Protein AF-0000000069701124 (afdb_homodimer)

Organism: Klebsiella variicola (NCBI:txid244366)

InterPro domains:
  IPR000182 GNAT domain [PF13302] (9-149)
  IPR000182 GNAT domain [PS51186] (10-175)
  IPR016181 Acyl-CoA N-acyltransferase [SSF55729] (1-174)
  IPR051531 N-acetyltransferase [PTHR43792] (2-176)

Secondary structure (DSSP, 8-state):
---SEE-SSEEEE---GGGHHHHHHHHHSHHHHTTSS-S---HHHHHHHHHHHHTPPTT-TTEEEEEEEEETTT--EEEEEEEEEETTTTEEEEEEEE-GGG-SSSHHHHHHHHHHHIIIIIS--SEEEEEEETT-HHHHHHHHHTTPEEEEEEEEEEEETTEEEEEEEEEEEGGG--/---SEE-SSEEEE---GGGHHHHHHHHHSHHHHTTSS-S---HHHHHHHHHHHHTPPTT-TTEEEEEEEEETTT--EEEEEEEEEETTTTEEEEEEEE-GGGTTSSHHHHHHHHHHHIIIIIS--SEEEEEEETT-HHHHHHHHHTTPEEEEEEEEEEEETTEEEEEEEEEEEGGG--

Solvent-accessible surface area (backbone atoms only — not comparable to full-atom values): 19461 Å² total; per-residue (Å²): 121,88,66,60,44,77,54,98,57,36,39,36,31,74,74,52,82,85,45,37,67,61,52,17,49,41,47,37,33,61,85,58,16,66,80,46,98,47,70,68,35,46,64,66,55,37,50,53,50,46,60,58,51,71,74,54,67,83,83,40,60,74,33,77,48,66,32,31,31,26,34,61,91,76,64,44,75,40,31,36,39,39,39,32,22,28,79,84,46,33,29,35,37,48,47,75,49,62,27,76,92,48,55,96,68,56,51,66,59,54,51,49,50,52,52,48,46,47,42,40,69,73,61,55,24,50,34,40,34,33,73,42,50,70,80,43,57,68,62,50,51,52,42,50,72,72,63,34,41,80,34,29,54,40,73,60,70,42,78,57,97,89,39,68,35,41,33,32,33,31,35,38,44,44,91,72,52,131,121,88,64,60,43,77,55,100,58,37,38,38,29,74,74,51,82,85,46,38,66,60,52,16,50,42,46,36,34,61,85,58,16,67,83,45,98,45,71,67,34,46,65,67,56,37,50,54,52,45,59,57,52,72,74,52,64,85,83,38,61,74,34,78,48,66,31,30,31,24,32,63,91,76,65,44,76,39,30,36,38,38,38,33,23,28,79,84,44,33,29,36,36,47,48,74,50,62,27,79,91,48,53,96,68,56,50,66,60,55,50,49,50,53,52,48,46,46,40,41,70,74,61,54,23,51,34,40,33,34,73,42,50,70,82,43,56,69,61,50,51,51,40,49,72,72,63,33,40,78,32,28,54,39,73,60,70,43,79,55,98,90,37,67,36,43,31,31,33,30,34,38,43,44,90,73,53,130

Radius of gyration: 23.36 Å; Cα contacts (8 Å, |Δi|>4): 663; chains: 2; bounding box: 40×71×46 Å

Foldseek 3Di:
DLDFFDDPFKTKHQDDPVQLVVQQVQCQDQVQVVFPQDNHRDSVNSVVVSVVQVPDDPLDEQDKHKIFIAGPVPRHGFWIKIWGHYPSLQEIEIDITGGPVNPPVCSVLRVVVRVVCCSCPVSNHFKYKYKGFPPPVSVVCSCVVQPWDWDDWAFQPDDHPHGRTIMTMTMDGSVRHD/DLDFFDDPFKTKHQDDPVQLVVQQVQCQDQVQVVFPQDNHRDSVNSVVVSVVQVPDDPLDEQDKHKIFIAGPVPRHGFWIKIWGHYPSLQEIEIDITGRPVNPPVCSVLRVVVRVVCCSCPVSNHFKYKYKGFPPPVSVVCSCVVQPWDWDDWAFQPDDHPHGRTIMTMTMDGSVRHD

pLDDT: mean 96.35, std 3.83, range [64.88, 98.94]

Nearest PDB structures (foldseek):
  3fbu-assembly2_A  TM=9.590E-01  e=5.143E-18  Bacillus anthracis str. Sterne
  3fbu-assembly2_B-2  TM=9.527E-01  e=9.249E-17  Bacillus anthracis str. Sterne
  6d72-assembly1_C  TM=8.035E-01  e=8.280E-15  Yersinia pestis
  5wif-assembly1_B  TM=8.149E-01  e=1.908E-14  Yersinia pestis
  6dau-assembly1_C  TM=8.027E-01  e=1.925E-13  Vibrio cholerae O1 biovar El Tor

Sequence (356 aa):
MMLPLTTPRLLLRRFRTEDLPSFSHYRNLPEVARFQSWTHYSMTEATAFYEQQRSLAFAEDESWFQLAVEIQANGALAGDVGIHFFDQGRQAELGMTFSPAYQHQGYAREAMRAVMALLFEQLAHHRLIAVVDTRNTGAIKLLEGLGFRREAHYRQNIFFKGEWGDEYLYALLRSEYPMMLPLTTPRLLLRRFRTEDLPSFSHYRNLPEVARFQSWTHYSMTEATAFYEQQRSLAFAEDESWFQLAVEIQANGALAGDVGIHFFDQGRQAELGMTFSPAYQHQGYAREAMRAVMALLFEQLAHHRLIAVVDTRNTGAIKLLEGLGFRREAHYRQNIFFKGEWGDEYLYALLRSEYP

Structure (mmCIF, N/CA/C/O backbone):
data_AF-0000000069701124-model_v1
#
loop_
_entity.id
_entity.type
_entity.pdbx_description
1 polymer 'Ribosomal N-acetyltransferase YdaF'
#
loop_
_atom_site.group_PDB
_atom_site.id
_atom_site.type_symbol
_atom_site.label_atom_id
_atom_site.label_alt_id
_atom_site.label_comp_id
_atom_site.label_asym_id
_atom_site.label_entity_id
_atom_site.label_seq_id
_atom_site.pdbx_PDB_ins_code
_atom_site.Cartn_x
_atom_site.Cartn_y
_atom_site.Cartn_z
_atom_site.occupancy
_atom_site.B_iso_or_equiv
_atom_site.auth_seq_id
_atom_site.auth_comp_id
_atom_site.auth_asym_id
_atom_site.auth_atom_id
_atom_site.pdbx_PDB_model_num
ATOM 1 N N . MET A 1 1 ? -20.031 24.812 3.621 1 65.06 1 MET A N 1
ATOM 2 C CA . MET A 1 1 ? -18.812 24.266 3.035 1 65.06 1 MET A CA 1
ATOM 3 C C . MET A 1 1 ? -17.906 23.688 4.113 1 65.06 1 MET A C 1
ATOM 5 O O . MET A 1 1 ? -17.969 24.109 5.273 1 65.06 1 MET A O 1
ATOM 9 N N . MET A 1 2 ? -17.344 22.438 3.963 1 84.62 2 MET A N 1
ATOM 10 C CA . MET A 1 2 ? -16.703 21.703 5.059 1 84.62 2 MET A CA 1
ATOM 11 C C . MET A 1 2 ? -15.43 22.406 5.512 1 84.62 2 MET A C 1
ATOM 13 O O . MET A 1 2 ? -15.086 22.375 6.695 1 84.62 2 MET A O 1
ATOM 17 N N . LEU A 1 3 ? -14.914 23.297 4.633 1 92.31 3 LEU A N 1
ATOM 18 C CA . LEU A 1 3 ? -13.711 24.078 4.926 1 92.31 3 LEU A CA 1
ATOM 19 C C . LEU A 1 3 ? -14.023 25.562 4.945 1 92.31 3 LEU A C 1
ATOM 21 O O . LEU A 1 3 ? -14.953 26.016 4.281 1 92.31 3 LEU A O 1
ATOM 25 N N . PRO A 1 4 ? -13.555 26.328 5.688 1 97.38 4 PRO A N 1
ATOM 26 C CA . PRO A 1 4 ? -12.391 26 6.512 1 97.38 4 PRO A CA 1
ATOM 27 C C . PRO A 1 4 ? -12.781 25.344 7.84 1 97.38 4 PRO A C 1
ATOM 29 O O . PRO A 1 4 ? -13.945 25.422 8.25 1 97.38 4 PRO A O 1
ATOM 32 N N . LEU A 1 5 ? -11.805 24.641 8.5 1 97.88 5 LEU A N 1
ATOM 33 C CA . LEU A 1 5 ? -11.953 24.141 9.859 1 97.88 5 LEU A CA 1
ATOM 34 C C . LEU A 1 5 ? -11.367 25.125 10.867 1 97.88 5 LEU A C 1
ATOM 36 O O . LEU A 1 5 ? -10.242 25.609 10.695 1 97.88 5 LEU A O 1
ATOM 40 N N . THR A 1 6 ? -12.156 25.406 11.852 1 98.12 6 THR A N 1
ATOM 41 C CA . THR A 1 6 ? -11.695 26.312 12.898 1 98.12 6 THR A CA 1
ATOM 42 C C . THR A 1 6 ? -11.508 25.562 14.219 1 98.12 6 THR A C 1
ATOM 44 O O . THR A 1 6 ? -12.359 24.766 14.609 1 98.12 6 THR A O 1
ATOM 47 N N . THR A 1 7 ? -10.367 25.75 14.828 1 98.31 7 THR A N 1
ATOM 48 C CA . THR A 1 7 ? -10.062 25.25 16.172 1 98.31 7 THR A CA 1
ATOM 49 C C . THR A 1 7 ? -9.781 26.406 17.125 1 98.31 7 THR A C 1
ATOM 51 O O . THR A 1 7 ? -9.859 27.578 16.734 1 98.31 7 THR A O 1
ATOM 54 N N . PRO A 1 8 ? -9.539 26.078 18.422 1 98.44 8 PRO A N 1
ATOM 55 C CA . PRO A 1 8 ? -9.289 27.172 19.359 1 98.44 8 PRO A CA 1
ATOM 56 C C . PRO A 1 8 ? -8.156 28.094 18.922 1 98.44 8 PRO A C 1
ATOM 58 O O . PRO A 1 8 ? -8.25 29.312 19.047 1 98.44 8 PRO A O 1
ATOM 61 N N . ARG A 1 9 ? -7.07 27.5 18.312 1 98.75 9 ARG A N 1
ATOM 62 C CA . ARG A 1 9 ? -5.918 28.344 17.984 1 98.75 9 ARG A CA 1
ATOM 63 C C . ARG A 1 9 ? -5.676 28.375 16.484 1 98.75 9 ARG A C 1
ATOM 65 O O . ARG A 1 9 ? -4.93 29.234 15.984 1 98.75 9 ARG A O 1
ATOM 72 N N . LEU A 1 10 ? -6.363 27.484 15.703 1 98.81 10 LEU A N 1
ATOM 73 C CA . LEU A 1 10 ? -5.934 27.297 14.32 1 98.81 10 LEU A CA 1
ATOM 74 C C . LEU A 1 10 ? -7.098 27.469 13.359 1 98.81 10 LEU A C 1
ATOM 76 O O . LEU A 1 10 ? -8.258 27.266 13.734 1 98.81 10 LEU A O 1
ATOM 80 N N . LEU A 1 11 ? -6.789 27.906 12.156 1 98.81 11 LEU A N 1
ATOM 81 C CA . LEU A 1 11 ? -7.652 27.859 10.977 1 98.81 11 LEU A CA 1
ATOM 82 C C . LEU A 1 11 ? -7.055 26.969 9.898 1 98.81 11 LEU A C 1
ATOM 84 O O . LEU A 1 11 ? -5.988 27.266 9.359 1 98.81 11 LEU A O 1
ATOM 88 N N . LEU A 1 12 ? -7.652 25.828 9.672 1 98.75 12 LEU A N 1
ATOM 89 C CA . LEU A 1 12 ? -7.25 24.953 8.57 1 98.75 12 LEU A CA 1
ATOM 90 C C . LEU A 1 12 ? -8.039 25.281 7.309 1 98.75 12 LEU A C 1
ATOM 92 O O . LEU A 1 12 ? -9.273 25.188 7.301 1 98.75 12 LEU A O 1
ATOM 96 N N . ARG A 1 13 ? -7.375 25.672 6.262 1 98.25 13 ARG A N 1
ATOM 97 C CA . ARG A 1 13 ? -8.016 26.219 5.07 1 98.25 13 ARG A CA 1
ATOM 98 C C . ARG A 1 13 ? -7.227 25.859 3.814 1 98.25 13 ARG A C 1
ATOM 100 O O . ARG A 1 13 ? -6.148 25.281 3.898 1 98.25 13 ARG A O 1
ATOM 107 N N . ARG A 1 14 ? -7.836 26.203 2.67 1 97.44 14 ARG A N 1
ATOM 108 C CA . ARG A 1 14 ? -7.09 26.109 1.417 1 97.44 14 ARG A CA 1
ATOM 109 C C . ARG A 1 14 ? -5.898 27.062 1.422 1 97.44 14 ARG A C 1
ATOM 111 O O . ARG A 1 14 ? -5.93 28.094 2.086 1 97.44 14 ARG A O 1
ATOM 118 N N . PHE A 1 15 ? -4.941 26.656 0.646 1 97.94 15 PHE A N 1
ATOM 119 C CA . PHE A 1 15 ? -3.783 27.531 0.481 1 97.94 15 PHE A CA 1
ATOM 120 C C . PHE A 1 15 ? -4.16 28.797 -0.28 1 97.94 15 PHE A C 1
ATOM 122 O O . PHE A 1 15 ? -5.066 28.781 -1.115 1 97.94 15 PHE A O 1
ATOM 129 N N . ARG A 1 16 ? -3.492 29.875 0.068 1 97.12 16 ARG A N 1
ATOM 130 C CA . ARG A 1 16 ? -3.516 31.141 -0.671 1 97.12 16 ARG A CA 1
ATOM 131 C C . ARG A 1 16 ? -2.135 31.469 -1.224 1 97.12 16 ARG A C 1
ATOM 133 O O . ARG A 1 16 ? -1.127 30.922 -0.763 1 97.12 16 ARG A O 1
ATOM 140 N N . THR A 1 17 ? -2.139 32.312 -2.223 1 96.75 17 THR A N 1
ATOM 141 C CA . THR A 1 17 ? -0.868 32.719 -2.828 1 96.75 17 THR A CA 1
ATOM 142 C C . THR A 1 17 ? 0.079 33.281 -1.779 1 96.75 17 THR A C 1
ATOM 144 O O . THR A 1 17 ? 1.292 33.062 -1.849 1 96.75 17 THR A O 1
ATOM 147 N N . GLU A 1 18 ? -0.44 33.938 -0.779 1 97.31 18 GLU A N 1
ATOM 148 C CA . GLU A 1 18 ? 0.345 34.594 0.258 1 97.31 18 GLU A CA 1
ATOM 149 C C . GLU A 1 18 ? 1.039 33.594 1.158 1 97.31 18 GLU A C 1
ATOM 151 O O . GLU A 1 18 ? 1.958 33.938 1.903 1 97.31 18 GLU A O 1
ATOM 156 N N . ASP A 1 19 ? 0.633 32.312 1.129 1 98.31 19 ASP A N 1
ATOM 157 C CA . ASP A 1 19 ? 1.215 31.266 1.955 1 98.31 19 ASP A CA 1
ATOM 158 C C . ASP A 1 19 ? 2.525 30.766 1.358 1 98.31 19 ASP A C 1
ATOM 160 O O . ASP A 1 19 ? 3.33 30.141 2.053 1 98.31 19 ASP A O 1
ATOM 164 N N . LEU A 1 20 ? 2.688 31 0.079 1 98.06 20 LEU A N 1
ATOM 165 C CA . LEU A 1 20 ? 3.643 30.234 -0.72 1 98.06 20 LEU A CA 1
ATOM 166 C C . LEU A 1 20 ? 5.0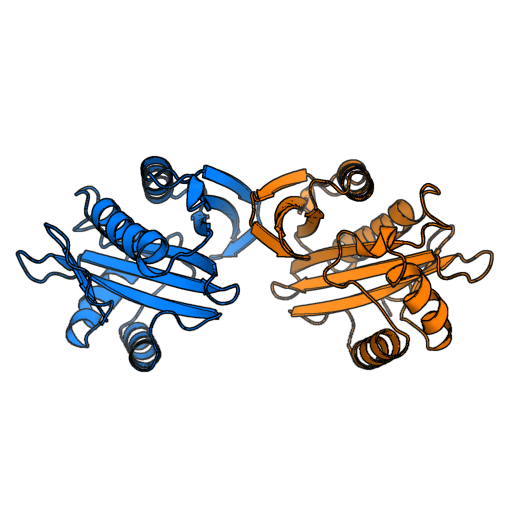7 30.5 -0.26 1 98.06 20 LEU A C 1
ATOM 168 O O . LEU A 1 20 ? 5.891 29.594 -0.189 1 98.06 20 LEU A O 1
ATOM 172 N N . PRO A 1 21 ? 5.414 31.797 0.102 1 97.94 21 PRO A N 1
ATOM 173 C CA . PRO A 1 21 ? 6.773 32 0.599 1 97.94 21 PRO A CA 1
ATOM 174 C C . PRO A 1 21 ? 7.074 31.188 1.858 1 97.94 21 PRO A C 1
ATOM 176 O O . PRO A 1 21 ? 8.125 30.547 1.949 1 97.94 21 PRO A O 1
ATOM 179 N N . SER A 1 22 ? 6.211 31.188 2.807 1 98.12 22 SER A N 1
ATOM 180 C CA . SER A 1 22 ? 6.395 30.406 4.031 1 98.12 22 SER A CA 1
ATOM 181 C C . SER A 1 22 ? 6.371 28.906 3.75 1 98.12 22 SER A C 1
ATOM 183 O O . SER A 1 22 ? 7.156 28.156 4.32 1 98.12 22 SER A O 1
ATOM 185 N N . PHE A 1 23 ? 5.477 28.547 2.838 1 98.06 23 PHE A N 1
ATOM 186 C CA . PHE A 1 23 ? 5.32 27.156 2.428 1 98.06 23 PHE A CA 1
ATOM 187 C C . PHE A 1 23 ? 6.613 26.625 1.815 1 98.06 23 PHE A C 1
ATOM 189 O O . PHE A 1 23 ? 7.117 25.578 2.229 1 98.06 23 PHE A O 1
ATOM 196 N N . SER A 1 24 ? 7.133 27.312 0.885 1 97.81 24 SER A N 1
ATOM 197 C CA . SER A 1 24 ? 8.398 26.953 0.266 1 97.81 24 SER A CA 1
ATOM 198 C C . SER A 1 24 ? 9.531 26.953 1.287 1 97.81 24 SER A C 1
ATOM 200 O O . SER A 1 24 ? 10.367 26.047 1.293 1 97.81 24 SER A O 1
ATOM 202 N N . HIS A 1 25 ? 9.508 27.891 2.197 1 97.06 25 HIS A N 1
ATOM 203 C CA . HIS A 1 25 ? 10.594 28.078 3.154 1 97.06 25 HIS A CA 1
ATOM 204 C C . HIS A 1 25 ? 10.719 26.875 4.078 1 97.06 25 HIS A C 1
ATOM 206 O O . HIS A 1 25 ? 11.773 26.234 4.125 1 97.06 25 HIS A O 1
ATOM 212 N N . TYR A 1 26 ? 9.672 26.547 4.812 1 96.62 26 TYR A N 1
ATOM 213 C CA . TYR A 1 26 ? 9.859 25.5 5.801 1 96.62 26 TYR A CA 1
ATOM 214 C C . TYR A 1 26 ? 10.055 24.141 5.125 1 96.62 26 TYR A C 1
ATOM 216 O O . TYR A 1 26 ? 10.758 23.281 5.648 1 96.62 26 TYR A O 1
ATOM 224 N N . ARG A 1 27 ? 9.461 23.891 3.967 1 95.81 27 ARG A N 1
ATOM 225 C CA . ARG A 1 27 ? 9.648 22.625 3.262 1 95.81 27 ARG A CA 1
ATOM 226 C C . ARG A 1 27 ? 11.07 22.5 2.719 1 95.81 27 ARG A C 1
ATOM 228 O O . ARG A 1 27 ? 11.555 21.391 2.461 1 95.81 27 ARG A O 1
ATOM 235 N N . ASN A 1 28 ? 11.672 23.625 2.559 1 95.25 28 ASN A N 1
ATOM 236 C CA . ASN A 1 28 ? 13.023 23.641 2.012 1 95.25 28 ASN A CA 1
ATOM 237 C C . ASN A 1 28 ? 14.07 23.469 3.104 1 95.25 28 ASN A C 1
ATOM 239 O O . ASN A 1 28 ? 15.266 23.344 2.812 1 95.25 28 ASN A O 1
ATOM 243 N N . LEU A 1 29 ? 13.711 23.531 4.348 1 95.44 29 LEU A N 1
ATOM 244 C CA . LEU A 1 29 ? 14.641 23.297 5.445 1 95.44 29 LEU A CA 1
ATOM 245 C C . LEU A 1 29 ? 15.062 21.828 5.492 1 95.44 29 LEU A C 1
ATOM 247 O O . LEU A 1 29 ? 14.211 20.938 5.445 1 95.44 29 LEU A O 1
ATOM 251 N N . PRO A 1 30 ? 16.312 21.594 5.648 1 93.94 30 PRO A N 1
ATOM 252 C CA . PRO A 1 30 ? 16.812 20.203 5.637 1 93.94 30 PRO A CA 1
ATOM 253 C C . PRO A 1 30 ? 16.172 19.344 6.711 1 93.94 30 PRO A C 1
ATOM 255 O O . PRO A 1 30 ? 15.883 18.156 6.473 1 93.94 30 PRO A O 1
ATOM 258 N N . GLU A 1 31 ? 15.938 19.859 7.844 1 93.38 31 GLU A N 1
ATOM 259 C CA . GLU A 1 31 ? 15.375 19.078 8.945 1 93.38 31 GLU A CA 1
ATOM 260 C C . GLU A 1 31 ? 13.922 18.703 8.664 1 93.38 31 GLU A C 1
ATOM 262 O O . GLU A 1 31 ? 13.43 17.688 9.172 1 93.38 31 GLU A O 1
ATOM 267 N N . VAL A 1 32 ? 13.242 19.516 7.852 1 92.69 32 VAL A N 1
ATOM 268 C CA . VAL A 1 32 ? 11.859 19.234 7.465 1 92.69 32 VAL A CA 1
ATOM 269 C C . VAL A 1 32 ? 11.844 18.25 6.297 1 92.69 32 VAL A C 1
ATOM 271 O O . VAL A 1 32 ? 11.039 17.328 6.27 1 92.69 32 VAL A O 1
ATOM 274 N N . ALA A 1 33 ? 12.742 18.422 5.395 1 92.19 33 ALA A N 1
ATOM 275 C CA . ALA A 1 33 ? 12.797 17.625 4.164 1 92.19 33 ALA A CA 1
ATOM 276 C C . ALA A 1 33 ? 13.391 16.25 4.426 1 92.19 33 ALA A C 1
ATOM 278 O O . ALA A 1 33 ? 13.32 15.367 3.57 1 92.19 33 ALA A O 1
ATOM 279 N N . ARG A 1 34 ? 13.945 16.016 5.582 1 90 34 ARG A N 1
ATOM 280 C CA . ARG A 1 34 ? 14.75 14.852 5.914 1 90 34 ARG A CA 1
ATOM 281 C C . ARG A 1 34 ? 14 13.562 5.582 1 90 34 ARG A C 1
ATOM 283 O O . ARG A 1 34 ? 14.562 12.641 4.988 1 90 34 ARG A O 1
ATOM 290 N N . PHE A 1 35 ? 12.727 13.539 5.871 1 88 35 PHE A N 1
ATOM 291 C CA . PHE A 1 35 ? 11.961 12.305 5.711 1 88 35 PHE A CA 1
ATOM 292 C C . PHE A 1 35 ? 10.969 12.43 4.555 1 88 35 PHE A C 1
ATOM 294 O O . PHE A 1 35 ? 10.039 11.633 4.441 1 88 35 PHE A O 1
ATOM 301 N N . GLN A 1 36 ? 11.125 13.43 3.832 1 89.44 36 GLN A N 1
ATOM 302 C CA . GLN A 1 36 ? 10.203 13.688 2.732 1 89.44 36 GLN A CA 1
ATOM 303 C C . GLN A 1 36 ? 10.789 13.227 1.401 1 89.44 36 GLN A C 1
ATOM 305 O O . GLN A 1 36 ? 11.984 12.93 1.312 1 89.44 36 GLN A O 1
ATOM 310 N N . SER A 1 37 ? 9.898 13.141 0.376 1 84.69 37 SER A N 1
ATOM 311 C CA . SER A 1 37 ? 10.32 12.672 -0.94 1 84.69 37 SER A CA 1
ATOM 312 C C . SER A 1 37 ? 11.141 13.734 -1.666 1 84.69 37 SER A C 1
ATOM 314 O O . SER A 1 37 ? 11.82 13.43 -2.648 1 84.69 37 SER A O 1
ATOM 316 N N . TRP A 1 38 ? 11.07 14.992 -1.212 1 85.75 38 TRP A N 1
ATOM 317 C CA . TRP A 1 38 ? 11.828 16.078 -1.826 1 85.75 38 TRP A CA 1
ATOM 318 C C . TRP A 1 38 ? 13.062 16.422 -1.003 1 85.75 38 TRP A C 1
ATOM 320 O O . TRP A 1 38 ? 13.125 16.109 0.191 1 85.75 38 TRP A O 1
ATOM 330 N N . THR A 1 39 ? 14.023 16.984 -1.731 1 86.69 39 THR A N 1
ATOM 331 C CA . THR A 1 39 ? 15.211 17.5 -1.06 1 86.69 39 THR A CA 1
ATOM 332 C C . THR A 1 39 ? 15.156 19.031 -0.977 1 86.69 39 THR A C 1
ATOM 334 O O . THR A 1 39 ? 15.523 19.609 0.044 1 86.69 39 THR A O 1
ATOM 337 N N . HIS A 1 40 ? 14.68 19.562 -2.031 1 89.06 40 HIS A N 1
ATOM 338 C CA . HIS A 1 40 ? 14.477 21 -2.115 1 89.06 40 HIS A CA 1
ATOM 339 C C . HIS A 1 40 ? 13.047 21.344 -2.5 1 89.06 40 HIS A C 1
ATOM 341 O O . HIS A 1 40 ? 12.367 20.547 -3.152 1 89.06 40 HIS A O 1
ATOM 347 N N . TYR A 1 41 ? 12.703 22.453 -2.049 1 94 41 TYR A N 1
ATOM 348 C CA . TYR A 1 41 ? 11.352 22.906 -2.373 1 94 41 TYR A CA 1
ATOM 349 C C . TYR A 1 41 ? 11.336 24.406 -2.686 1 94 41 TYR A C 1
ATOM 351 O O . TYR A 1 41 ? 11.031 25.219 -1.813 1 94 41 TYR A O 1
ATOM 359 N N . SER A 1 42 ? 11.508 24.719 -3.908 1 94.81 42 SER A N 1
ATOM 360 C CA . SER A 1 42 ? 11.641 26.094 -4.359 1 94.81 42 SER A CA 1
ATOM 361 C C . SER A 1 42 ? 10.281 26.766 -4.504 1 94.81 42 SER A C 1
ATOM 363 O O . SER A 1 42 ? 9.242 26.109 -4.391 1 94.81 42 SER A O 1
ATOM 365 N N . MET A 1 43 ? 10.359 28.062 -4.785 1 96.19 43 MET A N 1
ATOM 366 C CA . MET A 1 43 ? 9.133 28.812 -5.051 1 96.19 43 MET A CA 1
ATOM 367 C C . MET A 1 43 ? 8.438 28.297 -6.301 1 96.19 43 MET A C 1
ATOM 369 O O . MET A 1 43 ? 7.207 28.297 -6.379 1 96.19 43 MET A O 1
ATOM 373 N N . THR A 1 44 ? 9.234 27.828 -7.234 1 95.94 44 THR A N 1
ATOM 374 C CA . THR A 1 44 ? 8.68 27.25 -8.453 1 95.94 44 THR A CA 1
ATOM 375 C C . THR A 1 44 ? 7.875 26 -8.133 1 95.94 44 THR A C 1
ATOM 377 O O . THR A 1 44 ? 6.746 25.844 -8.609 1 95.94 44 THR A O 1
ATOM 380 N N . GLU A 1 45 ? 8.43 25.125 -7.301 1 95.75 45 GLU A N 1
ATOM 381 C CA . GLU A 1 45 ? 7.727 23.922 -6.883 1 95.75 45 GLU A CA 1
ATOM 382 C C . GLU A 1 45 ? 6.473 24.266 -6.082 1 95.75 45 GLU A C 1
ATOM 384 O O . GLU A 1 45 ? 5.414 23.672 -6.297 1 95.75 45 GLU A O 1
ATOM 389 N N . ALA A 1 46 ? 6.625 25.203 -5.227 1 96.62 46 ALA A N 1
ATOM 390 C CA .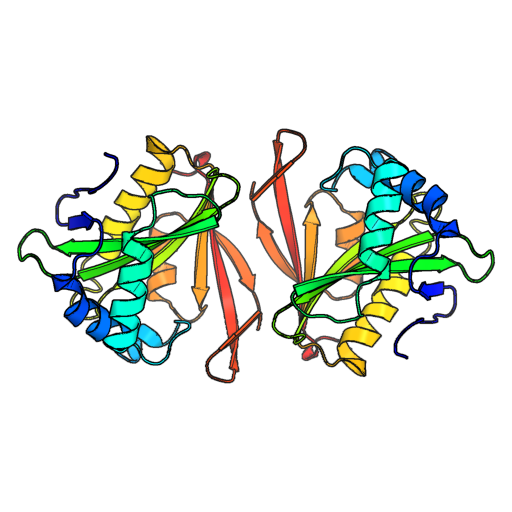 ALA A 1 46 ? 5.5 25.625 -4.391 1 96.62 46 ALA A CA 1
ATOM 391 C C . ALA A 1 46 ? 4.363 26.188 -5.242 1 96.62 46 ALA A C 1
ATOM 393 O O . ALA A 1 46 ? 3.195 25.875 -5.016 1 96.62 46 ALA A O 1
ATOM 394 N N . THR A 1 47 ? 4.707 27.016 -6.234 1 96.75 47 THR A N 1
ATOM 395 C CA . THR A 1 47 ? 3.711 27.609 -7.109 1 96.75 47 THR A CA 1
ATOM 396 C C . THR A 1 47 ? 3.01 26.547 -7.949 1 96.75 47 THR A C 1
ATOM 398 O O . THR A 1 47 ? 1.785 26.578 -8.094 1 96.75 47 THR A O 1
ATOM 401 N N . ALA A 1 48 ? 3.793 25.656 -8.492 1 95.94 48 ALA A N 1
ATOM 402 C CA . ALA A 1 48 ? 3.219 24.562 -9.273 1 95.94 48 ALA A CA 1
ATOM 403 C C . ALA A 1 48 ? 2.258 23.719 -8.438 1 95.94 48 ALA A C 1
ATOM 405 O O . ALA A 1 48 ? 1.18 23.344 -8.898 1 95.94 48 ALA A O 1
ATOM 406 N N . PHE A 1 49 ? 2.736 23.438 -7.289 1 95.06 49 PHE A N 1
ATOM 407 C CA . PHE A 1 49 ? 1.908 22.672 -6.367 1 95.06 49 PHE A CA 1
ATOM 408 C C . PHE A 1 49 ? 0.606 23.406 -6.066 1 95.06 49 PHE A C 1
ATOM 410 O O . PHE A 1 49 ? -0.471 22.797 -6.105 1 95.06 49 PHE A O 1
ATOM 417 N N . TYR A 1 50 ? 0.67 24.672 -5.82 1 96.38 50 TYR A N 1
ATOM 418 C CA . TYR A 1 50 ? -0.494 25.5 -5.531 1 96.38 50 TYR A CA 1
ATOM 419 C C . TYR A 1 50 ? -1.479 25.484 -6.691 1 96.38 50 TYR A C 1
ATOM 421 O O . TYR A 1 50 ? -2.689 25.359 -6.488 1 96.38 50 TYR A O 1
ATOM 429 N N . GLU A 1 51 ? -1.011 25.609 -7.844 1 95.75 51 GLU A N 1
ATOM 430 C CA . GLU A 1 51 ? -1.864 25.625 -9.031 1 95.75 51 GLU A CA 1
ATOM 431 C C . GLU A 1 51 ? -2.617 24.297 -9.18 1 95.75 51 GLU A C 1
ATOM 433 O O . GLU A 1 51 ? -3.777 24.281 -9.594 1 95.75 51 GLU A O 1
ATOM 438 N N . GLN A 1 52 ? -1.967 23.281 -8.836 1 94.56 52 GLN A N 1
ATOM 439 C CA . GLN A 1 52 ? -2.619 21.969 -8.844 1 94.56 52 GLN A CA 1
ATOM 440 C C . GLN A 1 52 ? -3.699 21.891 -7.773 1 94.56 52 GLN A C 1
ATOM 442 O O . GLN A 1 52 ? -4.801 21.391 -8.031 1 94.56 52 GLN A O 1
ATOM 447 N N . GLN A 1 53 ? -3.396 22.438 -6.668 1 95.44 53 GLN A N 1
ATOM 448 C CA . GLN A 1 53 ? -4.281 22.328 -5.512 1 95.44 53 GLN A CA 1
ATOM 449 C C . GLN A 1 53 ? -5.52 23.203 -5.691 1 95.44 53 GLN A C 1
ATOM 451 O O . GLN A 1 53 ? -6.613 22.828 -5.262 1 95.44 53 GLN A O 1
ATOM 456 N N . ARG A 1 54 ? -5.32 24.297 -6.258 1 92.88 54 ARG A N 1
ATOM 457 C CA . ARG A 1 54 ? -6.391 25.297 -6.328 1 92.88 54 ARG A CA 1
ATOM 458 C C . ARG A 1 54 ? -7.559 24.766 -7.156 1 92.88 54 ARG A C 1
ATOM 460 O O . ARG A 1 54 ? -8.711 25.125 -6.898 1 92.88 54 ARG A O 1
ATOM 467 N N . SER A 1 55 ? -7.348 23.906 -8.07 1 91.56 55 SER A N 1
ATOM 468 C CA . SER A 1 55 ? -8.375 23.406 -8.969 1 91.56 55 SER A CA 1
ATOM 469 C C . SER A 1 55 ? -9.016 22.141 -8.422 1 91.56 55 SER A C 1
ATOM 471 O O . SER A 1 55 ? -10.023 21.672 -8.945 1 91.56 55 SER A O 1
ATOM 473 N N . LEU A 1 56 ? -8.477 21.672 -7.367 1 93.19 56 LEU A N 1
ATOM 474 C CA . LEU A 1 56 ? -8.93 20.375 -6.844 1 93.19 56 LEU A CA 1
ATOM 475 C C . LEU A 1 56 ? -10.141 20.562 -5.926 1 93.19 56 LEU A C 1
ATOM 477 O O . LEU A 1 56 ? -10.141 21.438 -5.066 1 93.19 56 LEU A O 1
ATOM 481 N N . ALA A 1 57 ? -11.133 19.734 -6.168 1 93.44 57 ALA A N 1
ATOM 482 C CA . ALA A 1 57 ? -12.25 19.688 -5.227 1 93.44 57 ALA A CA 1
ATOM 483 C C . ALA A 1 57 ? -11.875 18.906 -3.969 1 93.44 57 ALA A C 1
ATOM 485 O O . ALA A 1 57 ? -11.141 17.922 -4.039 1 93.44 57 ALA A O 1
ATOM 486 N N . PHE A 1 58 ? -12.391 19.359 -2.938 1 94 58 PHE A N 1
ATOM 487 C CA . PHE A 1 58 ? -12.156 18.656 -1.679 1 94 58 PHE A CA 1
ATOM 488 C C . PHE A 1 58 ? -12.82 17.281 -1.687 1 94 58 PHE A C 1
ATOM 490 O O . PHE A 1 58 ? -13.938 17.125 -2.182 1 94 58 PHE A O 1
ATOM 497 N N . ALA A 1 59 ? -12.078 16.234 -1.078 1 93.56 59 ALA A N 1
ATOM 498 C CA . ALA A 1 59 ? -12.586 14.891 -0.836 1 93.56 59 ALA A CA 1
ATOM 499 C C . ALA A 1 59 ? -12.797 14.141 -2.148 1 93.56 59 ALA A C 1
ATOM 501 O O . ALA A 1 59 ? -13.609 13.211 -2.217 1 93.56 59 ALA A O 1
ATOM 502 N N . GLU A 1 60 ? -12.109 14.602 -3.188 1 94.06 60 GLU A N 1
ATOM 503 C CA . GLU A 1 60 ? -12.141 13.852 -4.441 1 94.06 60 GLU A CA 1
ATOM 504 C C . GLU A 1 60 ? -11.359 12.547 -4.316 1 94.06 60 GLU A C 1
ATOM 506 O O . GLU A 1 60 ? -10.219 12.531 -3.857 1 94.06 60 GLU A O 1
ATOM 511 N N . ASP A 1 61 ? -11.984 11.492 -4.801 1 95.44 61 ASP A N 1
ATOM 512 C CA . ASP A 1 61 ? -11.367 10.172 -4.676 1 95.44 61 ASP A CA 1
ATOM 513 C C . ASP A 1 61 ? -10.039 10.109 -5.43 1 95.44 61 ASP A C 1
ATOM 515 O O . ASP A 1 61 ? -9.914 10.664 -6.523 1 95.44 61 ASP A O 1
ATOM 519 N N . GLU A 1 62 ? -9.055 9.391 -4.781 1 96.06 62 GLU A N 1
ATOM 520 C CA . GLU A 1 62 ? -7.727 9.141 -5.328 1 96.06 62 GLU A CA 1
ATOM 521 C C . GLU A 1 62 ? -6.969 10.453 -5.551 1 96.06 62 GLU A C 1
ATOM 523 O O . GLU A 1 62 ? -6.234 10.586 -6.531 1 96.06 62 GLU A O 1
ATOM 528 N N . SER A 1 63 ? -7.227 11.398 -4.734 1 95.19 63 SER A N 1
ATOM 529 C CA . SER A 1 63 ? -6.52 12.672 -4.809 1 95.19 63 SER A CA 1
ATOM 530 C C . SER A 1 63 ? -5.887 13.031 -3.471 1 95.19 63 SER A C 1
ATOM 532 O O . SER A 1 63 ? -6.316 12.547 -2.424 1 95.19 63 SER A O 1
ATOM 534 N N . TRP A 1 64 ? -4.848 13.836 -3.598 1 96.19 64 TRP A N 1
ATOM 535 C CA . TRP A 1 64 ? -4.238 14.461 -2.43 1 96.19 64 TRP A CA 1
ATOM 536 C C . TRP A 1 64 ? -4.695 15.906 -2.283 1 96.19 64 TRP A C 1
ATOM 538 O O . TRP A 1 64 ? -4.527 16.719 -3.199 1 96.19 64 TRP A O 1
ATOM 548 N N . PHE A 1 65 ? -5.301 16.219 -1.183 1 97.31 65 PHE A N 1
ATOM 549 C CA . PHE A 1 65 ? -5.734 17.562 -0.85 1 97.31 65 PHE A CA 1
ATOM 550 C C . PHE A 1 65 ? -4.91 18.125 0.304 1 97.31 65 PHE A C 1
ATOM 552 O O . PHE A 1 65 ? -4.828 17.516 1.37 1 97.31 65 PHE A O 1
ATOM 559 N N . GLN A 1 66 ? -4.336 19.312 0.089 1 97.94 66 GLN A N 1
ATOM 560 C CA . GLN A 1 66 ? -3.463 19.906 1.096 1 97.94 66 GLN A CA 1
ATOM 561 C C . GLN A 1 66 ? -4.1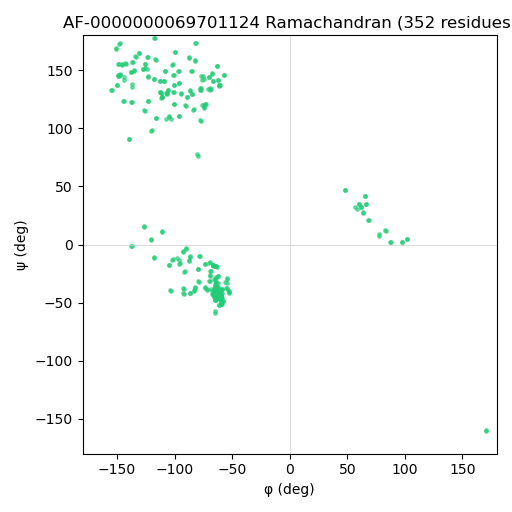48 21.078 1.8 1 97.94 66 GLN A C 1
ATOM 563 O O . GLN A 1 66 ? -4.668 21.984 1.146 1 97.94 66 GLN A O 1
ATOM 568 N N . LEU A 1 67 ? -4.125 21.078 3.117 1 98.38 67 LEU A N 1
ATOM 569 C CA . LEU A 1 67 ? -4.668 22.156 3.93 1 98.38 67 LEU A CA 1
ATOM 570 C C . LEU A 1 67 ? -3.547 23 4.531 1 98.38 67 LEU A C 1
ATOM 572 O O . LEU A 1 67 ? -2.576 22.469 5.066 1 98.38 67 LEU A O 1
ATOM 576 N N . ALA A 1 68 ? -3.674 24.266 4.434 1 98.75 68 ALA A N 1
ATOM 577 C CA . ALA A 1 68 ? -2.83 25.188 5.188 1 98.75 68 ALA A CA 1
ATOM 578 C C . ALA A 1 68 ? -3.287 25.297 6.637 1 98.75 68 ALA A C 1
ATOM 580 O O . ALA A 1 68 ? -4.488 25.375 6.914 1 98.75 68 ALA A O 1
ATOM 581 N N . VAL A 1 69 ? -2.34 25.25 7.531 1 98.88 69 VAL A N 1
ATOM 582 C CA . VAL A 1 69 ? -2.619 25.438 8.953 1 98.88 69 VAL A CA 1
ATOM 583 C C . VAL A 1 69 ? -2.158 26.828 9.391 1 98.88 69 VAL A C 1
ATOM 585 O O . VAL A 1 69 ? -0.959 27.078 9.523 1 98.88 69 VAL A O 1
ATOM 588 N N . GLU A 1 70 ? -3.119 27.641 9.672 1 98.88 70 GLU A N 1
ATOM 589 C CA . GLU A 1 70 ? -2.857 29.031 10.039 1 98.88 70 GLU A CA 1
ATOM 590 C C . GLU A 1 70 ? -3.088 29.266 11.523 1 98.88 70 GLU A C 1
ATOM 592 O O . GLU A 1 70 ? -4.094 28.812 12.086 1 98.88 70 GLU A O 1
ATOM 597 N N . ILE A 1 71 ? -2.135 29.891 12.188 1 98.75 71 ILE A N 1
ATOM 598 C CA . ILE A 1 71 ? -2.326 30.328 13.562 1 98.75 71 ILE A CA 1
ATOM 599 C C . ILE A 1 71 ? -3.221 31.562 13.602 1 98.75 71 ILE A C 1
ATOM 601 O O . ILE A 1 71 ? -2.859 32.594 13.062 1 98.75 71 ILE A O 1
ATOM 605 N N . GLN A 1 72 ? -4.324 31.469 14.258 1 98.38 72 GLN A N 1
ATOM 606 C CA . GLN A 1 72 ? -5.336 32.5 14.227 1 98.38 72 GLN A CA 1
ATOM 607 C C . GLN A 1 72 ? -4.812 33.812 14.859 1 98.38 72 GLN A C 1
ATOM 609 O O . GLN A 1 72 ? -5.125 34.906 14.398 1 98.38 72 GLN A O 1
ATOM 614 N N . ALA A 1 73 ? -4.012 33.719 15.875 1 97.88 73 ALA A N 1
ATOM 615 C CA . ALA A 1 73 ? -3.574 34.875 16.672 1 97.88 73 ALA A CA 1
ATOM 616 C C . ALA A 1 73 ? -2.715 35.812 15.836 1 97.88 73 ALA A C 1
ATOM 618 O O . ALA A 1 73 ? -2.75 37.031 16.031 1 97.88 73 ALA A O 1
ATOM 619 N N . ASN A 1 74 ? -1.968 35.281 14.828 1 97.44 74 ASN A N 1
ATOM 620 C CA . ASN A 1 74 ? -1.03 36.156 14.125 1 97.44 74 ASN A CA 1
ATOM 621 C C . ASN A 1 74 ? -1.072 35.906 12.617 1 97.44 74 ASN A C 1
ATOM 623 O O . ASN A 1 74 ? -0.334 36.562 11.867 1 97.44 74 ASN A O 1
ATOM 627 N N . GLY A 1 75 ? -1.868 35 12.195 1 97.81 75 GLY A N 1
ATOM 628 C CA . GLY A 1 75 ? -2.035 34.75 10.766 1 97.81 75 GLY A CA 1
ATOM 629 C C . GLY A 1 75 ? -0.892 33.969 10.164 1 97.81 75 GLY A C 1
ATOM 630 O O . GLY A 1 75 ? -0.859 33.719 8.953 1 97.81 75 GLY A O 1
ATOM 631 N N . ALA A 1 76 ? 0.01 33.438 10.945 1 98.31 76 ALA A N 1
ATOM 632 C CA . ALA A 1 76 ? 1.188 32.75 10.453 1 98.31 76 ALA A CA 1
ATOM 633 C C . ALA A 1 76 ? 0.821 31.344 9.953 1 98.31 76 ALA A C 1
ATOM 635 O O . ALA A 1 76 ? -0.039 30.688 10.531 1 98.31 76 ALA A O 1
ATOM 636 N N . LEU A 1 77 ? 1.491 30.969 8.852 1 98.75 77 LEU A N 1
ATOM 637 C CA . LEU A 1 77 ? 1.388 29.578 8.398 1 98.75 77 LEU A CA 1
ATOM 638 C C . LEU A 1 77 ? 2.262 28.656 9.25 1 98.75 77 LEU A C 1
ATOM 640 O O . LEU A 1 77 ? 3.486 28.656 9.102 1 98.75 77 LEU A O 1
ATOM 644 N N . ALA A 1 78 ? 1.634 27.891 10.086 1 98.62 78 ALA A N 1
ATOM 645 C CA . ALA A 1 78 ? 2.369 27.031 10.992 1 98.62 78 ALA A CA 1
ATOM 646 C C . ALA A 1 78 ? 2.854 25.766 10.281 1 98.62 78 ALA A C 1
ATOM 648 O O . ALA A 1 78 ? 3.889 25.203 10.633 1 98.62 78 ALA A O 1
ATOM 649 N N . GLY A 1 79 ? 2.131 25.297 9.312 1 98.56 79 GLY A N 1
ATOM 650 C CA . GLY A 1 79 ? 2.385 24.062 8.594 1 98.56 79 GLY A CA 1
ATOM 651 C C . GLY A 1 79 ? 1.248 23.656 7.668 1 98.56 79 GLY A C 1
ATOM 652 O O . GLY A 1 79 ? 0.5 24.516 7.191 1 98.56 79 GLY A O 1
ATOM 653 N N . ASP A 1 80 ? 1.239 22.375 7.316 1 98.56 80 ASP A N 1
ATOM 654 C CA . ASP A 1 80 ? 0.196 21.891 6.422 1 98.56 80 ASP A CA 1
ATOM 655 C C . ASP A 1 80 ? -0.15 20.422 6.73 1 98.56 80 ASP A C 1
ATOM 657 O O . ASP A 1 80 ? 0.63 19.719 7.375 1 98.56 80 ASP A O 1
ATOM 661 N N . VAL A 1 81 ? -1.313 20.047 6.395 1 98.5 81 VAL A N 1
ATOM 662 C CA . VAL A 1 81 ? -1.812 18.672 6.508 1 98.5 81 VAL A CA 1
ATOM 663 C C . VAL A 1 81 ? -2.273 18.188 5.141 1 98.5 81 VAL A C 1
ATOM 665 O O . VAL A 1 81 ? -3.068 18.844 4.469 1 98.5 81 VAL A O 1
ATOM 668 N N . GLY A 1 82 ? -1.714 17.125 4.719 1 98.19 82 GLY A N 1
ATOM 669 C CA . GLY A 1 82 ? -2.158 16.453 3.5 1 98.19 82 GLY A CA 1
ATOM 670 C C . GLY A 1 82 ? -3.125 15.32 3.756 1 98.19 82 GLY A C 1
ATOM 671 O O . GLY A 1 82 ? -2.953 14.555 4.707 1 98.19 82 GLY A O 1
ATOM 672 N N . ILE A 1 83 ? -4.172 15.203 2.926 1 98.5 83 ILE A N 1
ATOM 673 C CA . ILE A 1 83 ? -5.164 14.141 3.004 1 98.5 83 ILE A CA 1
ATOM 674 C C . ILE A 1 83 ? -5.281 13.445 1.649 1 98.5 83 ILE A C 1
ATOM 676 O O . ILE A 1 83 ? -5.645 14.07 0.652 1 98.5 83 ILE A O 1
ATOM 680 N N . HIS A 1 84 ? -4.93 12.234 1.59 1 98.56 84 HIS A N 1
ATOM 681 C CA . HIS A 1 84 ? -5.141 11.422 0.397 1 98.56 84 HIS A CA 1
ATOM 682 C C . HIS A 1 84 ? -6.422 10.602 0.505 1 98.56 84 HIS A C 1
ATOM 684 O O . HIS A 1 84 ? -6.5 9.664 1.299 1 98.56 84 HIS A O 1
ATOM 690 N N . PHE A 1 85 ? -7.398 10.953 -0.28 1 98.19 85 PHE A N 1
ATOM 691 C CA . PHE A 1 85 ? -8.664 10.219 -0.286 1 98.19 85 PHE A CA 1
ATOM 692 C C . PHE A 1 85 ? -8.586 9.016 -1.213 1 98.19 85 PHE A C 1
ATOM 694 O O . PHE A 1 85 ? -8.133 9.125 -2.354 1 98.19 85 PHE A O 1
ATOM 701 N N . PHE A 1 86 ? -8.992 7.855 -0.66 1 97.38 86 PHE A N 1
ATOM 702 C CA . PHE A 1 86 ? -8.969 6.668 -1.503 1 97.38 86 PHE A CA 1
ATOM 703 C C . PHE A 1 86 ? -10.047 5.684 -1.075 1 97.38 86 PHE A C 1
ATOM 705 O O . PHE A 1 86 ? -10.711 5.883 -0.054 1 97.38 86 PHE A O 1
ATOM 712 N N . ASP A 1 87 ? -10.289 4.68 -1.896 1 96.62 87 ASP A N 1
ATOM 713 C CA . ASP A 1 87 ? -11.305 3.664 -1.63 1 96.62 87 ASP A CA 1
ATOM 714 C C . ASP A 1 87 ? -12.703 4.273 -1.637 1 96.62 87 ASP A C 1
ATOM 716 O O . ASP A 1 87 ? -13.5 4.02 -0.731 1 96.62 87 ASP A O 1
ATOM 720 N N . GLN A 1 88 ? -12.906 5.18 -2.627 1 93.94 88 GLN A N 1
ATOM 721 C CA . GLN A 1 88 ? -14.203 5.816 -2.846 1 93.94 88 GLN A CA 1
ATOM 722 C C . GLN A 1 88 ? -14.641 6.609 -1.619 1 93.94 88 GLN A C 1
ATOM 724 O O . GLN A 1 88 ? -15.805 6.555 -1.219 1 93.94 88 GLN A O 1
ATOM 729 N N . GLY A 1 89 ? -13.617 7.195 -0.969 1 92.75 89 GLY A N 1
ATOM 730 C CA . GLY A 1 89 ? -13.906 8.086 0.141 1 92.75 89 GLY A CA 1
ATOM 731 C C . GLY A 1 89 ? -14.133 7.359 1.451 1 92.75 89 GLY A C 1
ATOM 732 O O . GLY A 1 89 ? -14.609 7.949 2.422 1 92.75 89 GLY A O 1
ATOM 733 N N . ARG A 1 90 ? -13.812 6.102 1.511 1 96.75 90 ARG A N 1
ATOM 734 C CA . ARG A 1 90 ? -14.031 5.352 2.742 1 96.75 90 ARG A CA 1
ATOM 735 C C . ARG A 1 90 ? -12.797 5.391 3.637 1 96.75 90 ARG A C 1
ATOM 737 O O . ARG A 1 90 ? -12.883 5.133 4.84 1 96.75 90 ARG A O 1
ATOM 744 N N . GLN A 1 91 ? -11.672 5.629 3.002 1 98.69 91 GLN A N 1
ATOM 745 C CA . GLN A 1 91 ? -10.422 5.703 3.754 1 98.69 91 GLN A CA 1
ATOM 746 C C . GLN A 1 91 ? -9.602 6.922 3.34 1 98.69 91 GLN A C 1
ATOM 748 O O . GLN A 1 91 ? -9.844 7.508 2.281 1 98.69 91 GLN A O 1
ATOM 753 N N . ALA A 1 92 ? -8.664 7.324 4.168 1 98.75 92 ALA A N 1
ATOM 754 C CA . ALA A 1 92 ? -7.758 8.422 3.844 1 98.75 92 ALA A CA 1
ATOM 755 C C . ALA A 1 92 ? -6.387 8.211 4.48 1 98.75 92 ALA A C 1
ATOM 757 O O . ALA A 1 92 ? -6.277 7.609 5.551 1 98.75 92 ALA A O 1
ATOM 758 N N . GLU A 1 93 ? -5.395 8.625 3.82 1 98.88 93 GLU A N 1
ATOM 759 C CA . GLU A 1 93 ? -4.039 8.711 4.355 1 98.88 93 GLU A CA 1
ATOM 760 C C . GLU A 1 93 ? -3.689 10.141 4.758 1 98.88 93 GLU A C 1
ATOM 762 O O . GLU A 1 93 ? -3.93 11.078 3.998 1 98.88 93 GLU A O 1
ATOM 767 N N . LEU A 1 94 ? -3.195 10.266 5.891 1 98.75 94 LEU A N 1
ATOM 768 C CA . LEU A 1 94 ? -2.875 11.594 6.422 1 98.75 94 LEU A CA 1
ATOM 769 C C . LEU A 1 94 ? -1.367 11.805 6.477 1 98.75 94 LEU A C 1
ATOM 771 O O . LEU A 1 94 ? -0.617 10.883 6.809 1 98.75 94 LEU A O 1
ATOM 775 N N . GLY A 1 95 ? -0.945 12.961 6.164 1 97.44 95 GLY A N 1
ATOM 776 C CA . GLY A 1 95 ? 0.4 13.477 6.367 1 97.44 95 GLY A CA 1
ATOM 777 C C . GLY A 1 95 ? 0.421 14.898 6.898 1 97.44 95 GLY A C 1
ATOM 778 O O . GLY A 1 95 ? -0.559 15.633 6.762 1 97.44 95 GLY A O 1
ATOM 779 N N . MET A 1 96 ? 1.523 15.266 7.535 1 96.94 96 MET A N 1
ATOM 780 C CA . MET A 1 96 ? 1.612 16.625 8.062 1 96.94 96 MET A CA 1
ATOM 781 C C . MET A 1 96 ? 3.055 17.109 8.047 1 96.94 96 MET A C 1
ATOM 783 O O . MET A 1 96 ? 3.988 16.328 8.211 1 96.94 96 MET A O 1
ATOM 787 N N . THR A 1 97 ? 3.199 18.312 7.812 1 97.25 97 THR A N 1
ATOM 788 C CA . THR A 1 97 ? 4.477 19.016 7.828 1 97.25 97 THR A CA 1
ATOM 789 C C . THR A 1 97 ? 4.348 20.375 8.516 1 97.25 97 THR A C 1
ATOM 791 O O . THR A 1 97 ? 3.51 21.188 8.133 1 97.25 97 THR A O 1
ATOM 794 N N . PHE A 1 98 ? 5.117 20.578 9.523 1 97.62 98 PHE A N 1
ATOM 795 C CA . PHE A 1 98 ? 5.051 21.828 10.258 1 97.62 98 PHE A CA 1
ATOM 796 C C . PHE A 1 98 ? 6.414 22.516 10.289 1 97.62 98 PHE A C 1
ATOM 798 O O . PHE A 1 98 ? 7.445 21.844 10.43 1 97.62 98 PHE A O 1
ATOM 805 N N . SER A 1 99 ? 6.355 23.844 10.227 1 97.44 99 SER A N 1
ATOM 806 C CA . SER A 1 99 ? 7.562 24.641 10.375 1 97.44 99 SER A CA 1
ATOM 807 C C . SER A 1 99 ? 8.219 24.422 11.734 1 97.44 99 SER A C 1
ATOM 809 O O . SER A 1 99 ? 7.531 24.391 12.758 1 97.44 99 SER A O 1
ATOM 811 N N . PRO A 1 100 ? 9.531 24.297 11.727 1 97 100 PRO A N 1
ATOM 812 C CA . PRO A 1 100 ? 10.227 24.125 13.008 1 97 100 PRO A CA 1
ATOM 813 C C . PRO A 1 100 ? 9.898 25.234 14 1 97 100 PRO A C 1
ATOM 815 O O . PRO A 1 100 ? 9.836 24.984 15.211 1 97 100 PRO A O 1
ATOM 818 N N . ALA A 1 101 ? 9.594 26.359 13.531 1 96.75 101 ALA A N 1
ATOM 819 C CA . ALA A 1 101 ? 9.289 27.516 14.367 1 96.75 101 ALA A CA 1
ATOM 820 C C . ALA A 1 101 ? 8.023 27.281 15.188 1 96.75 101 ALA A C 1
ATOM 822 O O . ALA A 1 101 ? 7.809 27.938 16.219 1 96.75 101 ALA A O 1
ATOM 823 N N . TYR A 1 102 ? 7.254 26.359 14.781 1 97.44 102 TYR A N 1
ATOM 824 C CA . TYR A 1 102 ? 5.961 26.188 15.43 1 97.44 102 TYR A CA 1
ATOM 825 C C . TYR A 1 102 ? 5.777 24.75 15.898 1 97.44 102 TYR A C 1
ATOM 827 O O . TYR A 1 102 ? 4.648 24.297 16.078 1 97.44 102 TYR A O 1
ATOM 835 N N . GLN A 1 103 ? 6.809 23.969 15.977 1 95.75 103 GLN A N 1
ATOM 836 C CA . GLN A 1 103 ? 6.762 22.609 16.484 1 95.75 103 GLN A CA 1
ATOM 837 C C . GLN A 1 103 ? 6.809 22.594 18.016 1 95.75 103 GLN A C 1
ATOM 839 O O . GLN A 1 103 ? 7.172 23.594 18.641 1 95.75 103 GLN A O 1
ATOM 844 N N . HIS A 1 104 ? 6.352 21.516 18.562 1 95.62 104 HIS A N 1
ATOM 845 C CA . HIS A 1 104 ? 6.371 21.266 20 1 95.62 104 HIS A CA 1
ATOM 846 C C . HIS A 1 104 ? 5.504 22.281 20.75 1 95.62 104 HIS A C 1
ATOM 848 O O . HIS A 1 104 ? 5.828 22.672 21.875 1 95.62 104 HIS A O 1
ATOM 854 N N . GLN A 1 105 ? 4.535 22.766 20.062 1 96.94 105 GLN A N 1
ATOM 855 C CA . GLN A 1 105 ? 3.605 23.719 20.672 1 96.94 105 GLN A CA 1
ATOM 856 C C . GLN A 1 105 ? 2.176 23.172 20.625 1 96.94 105 GLN A C 1
ATOM 858 O O . GLN A 1 105 ? 1.228 23.906 20.922 1 96.94 105 GLN A O 1
ATOM 863 N N . GLY A 1 106 ? 2.012 22 20.172 1 97.88 106 GLY A N 1
ATOM 864 C CA . GLY A 1 106 ? 0.715 21.344 20.172 1 97.88 106 GLY A CA 1
ATOM 865 C C . GLY A 1 106 ? -0.108 21.641 18.938 1 97.88 106 GLY A C 1
ATOM 866 O O . GLY A 1 106 ? -1.238 21.156 18.812 1 97.88 106 GLY A O 1
ATOM 867 N N . TYR A 1 107 ? 0.406 22.391 17.984 1 98.56 107 TYR A N 1
ATOM 868 C CA . TYR A 1 107 ? -0.348 22.781 16.797 1 98.56 107 TYR A CA 1
ATOM 869 C C . TYR A 1 107 ? -0.646 21.578 15.906 1 98.56 107 TYR A C 1
ATOM 871 O O . TYR A 1 107 ? -1.76 21.438 15.398 1 98.56 107 TYR A O 1
ATOM 879 N N . ALA A 1 108 ? 0.319 20.734 15.734 1 98.5 108 ALA A N 1
ATOM 880 C CA . ALA A 1 108 ? 0.105 19.562 14.898 1 98.5 108 ALA A CA 1
ATOM 881 C C . ALA A 1 108 ? -0.992 18.672 15.484 1 98.5 108 ALA A C 1
ATOM 883 O O . ALA A 1 108 ? -1.876 18.203 14.75 1 98.5 108 ALA A O 1
ATOM 884 N N . ARG A 1 109 ? -0.918 18.438 16.734 1 98.56 109 ARG A N 1
ATOM 885 C CA . ARG A 1 109 ? -1.932 17.625 17.406 1 98.56 109 ARG A CA 1
ATOM 886 C C . ARG A 1 109 ? -3.316 18.25 17.25 1 98.56 109 ARG A C 1
ATOM 888 O O . ARG A 1 109 ? -4.281 17.562 16.938 1 98.56 109 ARG A O 1
ATOM 895 N N . GLU A 1 110 ? -3.381 19.531 17.516 1 98.75 110 GLU A N 1
ATOM 896 C CA . GLU A 1 110 ? -4.641 20.266 17.391 1 98.75 110 GLU A CA 1
ATOM 897 C C . GLU A 1 110 ? -5.18 20.188 15.961 1 98.75 110 GLU A C 1
ATOM 899 O O . GLU A 1 110 ? -6.367 19.922 15.758 1 98.75 110 GLU A O 1
ATOM 904 N N . ALA A 1 111 ? -4.328 20.359 14.969 1 98.81 111 ALA A N 1
ATOM 905 C CA . ALA A 1 111 ? -4.719 20.297 13.562 1 98.81 111 ALA A CA 1
ATOM 906 C C . ALA A 1 111 ? -5.207 18.891 13.188 1 98.81 111 ALA A C 1
ATOM 908 O O . ALA A 1 111 ? -6.266 18.75 12.57 1 98.81 111 ALA A O 1
ATOM 909 N N . MET A 1 112 ? -4.445 17.906 13.586 1 98.75 112 MET A N 1
ATOM 910 C CA . MET A 1 112 ? -4.773 16.531 13.25 1 98.75 112 MET A CA 1
ATOM 911 C C . MET A 1 112 ? -6.098 16.109 13.875 1 98.75 112 MET A C 1
ATOM 913 O O . MET A 1 112 ? -6.902 15.43 13.25 1 98.75 112 MET A O 1
ATOM 917 N N . ARG A 1 113 ? -6.367 16.531 15.047 1 98.69 113 ARG A N 1
ATOM 918 C CA . ARG A 1 113 ? -7.637 16.219 15.695 1 98.69 113 ARG A CA 1
ATOM 919 C C . ARG A 1 113 ? -8.805 16.812 14.914 1 98.69 113 ARG A C 1
ATOM 921 O O . ARG A 1 113 ? -9.852 16.172 14.766 1 98.69 113 ARG A O 1
ATOM 928 N N . ALA A 1 114 ? -8.609 18.016 14.469 1 98.56 114 ALA A N 1
ATOM 929 C CA . ALA A 1 114 ? -9.656 18.672 13.695 1 98.56 114 ALA A CA 1
ATOM 930 C C . ALA A 1 114 ? -9.922 17.922 12.391 1 98.56 114 ALA A C 1
ATOM 932 O O . ALA A 1 114 ? -11.078 17.719 12 1 98.56 114 ALA A O 1
ATOM 933 N N . VAL A 1 115 ? -8.875 17.5 11.727 1 98.62 115 VAL A N 1
ATOM 934 C CA . VAL A 1 115 ? -9 16.766 10.469 1 98.62 115 VAL A CA 1
ATOM 935 C C . VAL A 1 115 ? -9.656 15.406 10.719 1 98.62 115 VAL A C 1
ATOM 937 O O . VAL A 1 115 ? -10.539 14.992 9.969 1 98.62 115 VAL A O 1
ATOM 940 N N . MET A 1 116 ? -9.227 14.773 11.781 1 98.56 116 MET A N 1
ATOM 941 C CA . MET A 1 116 ? -9.805 13.477 12.133 1 98.56 116 MET A CA 1
ATOM 942 C C . MET A 1 116 ? -11.305 13.609 12.391 1 98.56 116 MET A C 1
ATOM 944 O O . MET A 1 116 ? -12.094 12.773 11.953 1 98.56 116 MET A O 1
ATOM 948 N N . ALA A 1 117 ? -11.672 14.641 13.125 1 98.19 117 ALA A N 1
ATOM 949 C CA . ALA A 1 117 ? -13.086 14.883 13.406 1 98.19 117 ALA A CA 1
ATOM 950 C C . ALA A 1 117 ? -13.875 15.07 12.117 1 98.19 117 ALA A C 1
ATOM 952 O O . ALA A 1 117 ? -14.953 14.492 11.945 1 98.19 117 ALA A O 1
ATOM 953 N N . LEU A 1 118 ? -13.328 15.852 11.25 1 97.88 118 LEU A N 1
ATOM 954 C CA . LEU A 1 118 ? -13.961 16.078 9.961 1 97.88 118 LEU A CA 1
ATOM 955 C C . LEU A 1 118 ? -14.148 14.758 9.203 1 97.88 118 LEU A C 1
ATOM 957 O O . LEU A 1 118 ? -15.242 14.461 8.734 1 97.88 118 LEU A O 1
ATOM 961 N N . LEU A 1 119 ? -13.109 13.93 9.109 1 98.12 119 LEU A N 1
ATOM 962 C CA . LEU A 1 119 ? -13.094 12.727 8.289 1 98.12 119 LEU A CA 1
ATOM 963 C C . LEU A 1 119 ? -13.977 11.641 8.906 1 98.12 119 LEU A C 1
ATOM 965 O O . LEU A 1 119 ? -14.727 10.969 8.195 1 98.12 119 LEU A O 1
ATOM 969 N N . PHE A 1 120 ? -13.977 11.508 10.211 1 98.25 120 PHE A N 1
ATOM 970 C CA . PHE A 1 120 ? -14.727 10.438 10.867 1 98.25 120 PHE A CA 1
ATOM 971 C C . PHE A 1 120 ? -16.172 10.867 11.117 1 98.25 120 PHE A C 1
ATOM 973 O O . PHE A 1 120 ? -17.094 10.086 10.906 1 98.25 120 PHE A O 1
ATOM 980 N N . GLU A 1 121 ? -16.391 12.07 11.539 1 96.62 121 GLU A N 1
ATOM 981 C CA . GLU A 1 121 ? -17.703 12.469 12.023 1 96.62 121 GLU A CA 1
ATOM 982 C C . GLU A 1 121 ? -18.547 13.07 10.898 1 96.62 121 GLU A C 1
ATOM 984 O O . GLU A 1 121 ? -19.75 12.805 10.812 1 96.62 121 GLU A O 1
ATOM 989 N N . GLN A 1 122 ? -17.953 13.859 10.109 1 95.56 122 GLN A N 1
ATOM 990 C CA . GLN A 1 122 ? -18.75 14.547 9.086 1 95.56 122 GLN A CA 1
ATOM 991 C C . GLN A 1 122 ? -18.75 13.758 7.781 1 95.56 122 GLN A C 1
ATOM 993 O O . GLN A 1 122 ? -19.781 13.648 7.121 1 95.56 122 GLN A O 1
ATOM 998 N N . LEU A 1 123 ? -17.625 13.148 7.441 1 96.25 123 LEU A N 1
ATOM 999 C CA . LEU A 1 123 ? -17.531 12.453 6.16 1 96.25 123 LEU A CA 1
ATOM 1000 C C . LEU A 1 123 ? -17.672 10.945 6.344 1 96.25 123 LEU A C 1
ATOM 1002 O O . LEU A 1 123 ? -17.688 10.203 5.363 1 96.25 123 LEU A O 1
ATOM 1006 N N . ALA A 1 124 ? -17.594 10.445 7.551 1 96.44 124 ALA A N 1
ATOM 1007 C CA . ALA A 1 124 ? -17.891 9.062 7.922 1 96.44 124 ALA A CA 1
ATOM 1008 C C . ALA A 1 124 ? -16.875 8.094 7.301 1 96.44 124 ALA A C 1
ATOM 1010 O O . ALA A 1 124 ? -17.25 7.023 6.82 1 96.44 124 ALA A O 1
ATOM 1011 N N . HIS A 1 125 ? -15.688 8.539 7.211 1 98.19 125 HIS A N 1
ATOM 1012 C CA . HIS A 1 125 ? -14.633 7.625 6.793 1 98.19 125 HIS A CA 1
ATOM 1013 C C . HIS A 1 125 ? -14.555 6.41 7.715 1 98.19 125 HIS A C 1
ATOM 1015 O O . HIS A 1 125 ? -14.781 6.531 8.922 1 98.19 125 HIS A O 1
ATOM 1021 N N . HIS A 1 126 ? -14.211 5.25 7.145 1 98.5 126 HIS A N 1
ATOM 1022 C CA . HIS A 1 126 ? -14.102 3.996 7.879 1 98.5 126 HIS A CA 1
ATOM 1023 C C . HIS A 1 126 ? -12.758 3.883 8.578 1 98.5 126 HIS A C 1
ATOM 1025 O O . HIS A 1 126 ? -12.68 3.4 9.711 1 98.5 126 HIS A O 1
ATOM 1031 N N . ARG A 1 127 ? -11.703 4.367 7.938 1 98.62 127 ARG A N 1
ATOM 1032 C CA . ARG A 1 127 ? -10.336 4.078 8.352 1 98.62 127 ARG A CA 1
ATOM 1033 C C . ARG A 1 127 ? -9.383 5.18 7.895 1 98.62 127 ARG A C 1
ATOM 1035 O O . ARG A 1 127 ? -9.484 5.672 6.77 1 98.62 127 ARG A O 1
ATOM 1042 N N . LEU A 1 128 ? -8.555 5.629 8.789 1 98.88 128 LEU A N 1
ATOM 1043 C CA . LEU A 1 128 ? -7.48 6.57 8.484 1 98.88 128 LEU A CA 1
ATOM 1044 C C . LEU A 1 128 ? -6.117 5.914 8.656 1 98.88 128 LEU A C 1
ATOM 1046 O O . LEU A 1 128 ? -5.906 5.152 9.602 1 98.88 128 LEU A O 1
ATOM 1050 N N . ILE A 1 129 ? -5.16 6.242 7.73 1 98.94 129 ILE A N 1
ATOM 1051 C CA . ILE A 1 129 ? -3.812 5.703 7.871 1 98.94 129 ILE A CA 1
ATOM 1052 C C . ILE A 1 129 ? -2.791 6.828 7.742 1 98.94 129 ILE A C 1
ATOM 1054 O O . ILE A 1 129 ? -3.127 7.934 7.305 1 98.94 129 ILE A O 1
ATOM 1058 N N . ALA A 1 130 ? -1.614 6.555 8.148 1 98.81 130 ALA A N 1
ATOM 1059 C CA . ALA A 1 130 ? -0.442 7.406 7.969 1 98.81 130 ALA A CA 1
ATOM 1060 C C . ALA A 1 130 ? 0.833 6.57 7.875 1 98.81 130 ALA A C 1
ATOM 1062 O O . ALA A 1 130 ? 1 5.598 8.609 1 98.81 130 ALA A O 1
ATOM 1063 N N . VAL A 1 131 ? 1.665 6.926 6.98 1 98.5 131 VAL A N 1
ATOM 1064 C CA . VAL A 1 131 ? 2.951 6.258 6.801 1 98.5 131 VAL A CA 1
ATOM 1065 C C . VAL A 1 131 ? 4.082 7.211 7.18 1 98.5 131 VAL A C 1
ATOM 1067 O O . VAL A 1 131 ? 4.109 8.359 6.734 1 98.5 131 VAL A O 1
ATOM 1070 N N . VAL A 1 132 ? 5.023 6.723 8.016 1 97.88 132 VAL A N 1
ATOM 1071 C CA . VAL A 1 132 ? 6.082 7.598 8.508 1 97.88 132 VAL A CA 1
ATOM 1072 C C . VAL A 1 132 ? 7.418 6.859 8.484 1 97.88 132 VAL A C 1
ATOM 1074 O O . VAL A 1 132 ? 7.465 5.645 8.68 1 97.88 132 VAL A O 1
ATOM 1077 N N . ASP A 1 133 ? 8.469 7.621 8.273 1 97.31 133 ASP A N 1
ATOM 1078 C CA . ASP A 1 133 ? 9.812 7.074 8.461 1 97.31 133 ASP A CA 1
ATOM 1079 C C . ASP A 1 133 ? 10.023 6.629 9.898 1 97.31 133 ASP A C 1
ATOM 1081 O O . ASP A 1 133 ? 9.633 7.328 10.836 1 97.31 133 ASP A O 1
ATOM 1085 N N . THR A 1 134 ? 10.664 5.43 10.062 1 97.69 134 THR A N 1
ATOM 1086 C CA . THR A 1 134 ? 10.82 4.867 11.398 1 97.69 134 THR A CA 1
ATOM 1087 C C . THR A 1 134 ? 11.695 5.773 12.266 1 97.69 134 THR A C 1
ATOM 1089 O O . THR A 1 134 ? 11.664 5.688 13.492 1 97.69 134 THR A O 1
ATOM 1092 N N . ARG A 1 135 ? 12.477 6.66 11.719 1 96.81 135 ARG A N 1
ATOM 1093 C CA . ARG A 1 135 ? 13.375 7.555 12.438 1 96.81 135 ARG A CA 1
ATOM 1094 C C . ARG A 1 135 ? 12.664 8.836 12.852 1 96.81 135 ARG A C 1
ATOM 1096 O O . ARG A 1 135 ? 13.195 9.617 13.641 1 96.81 135 ARG A O 1
ATOM 1103 N N . ASN A 1 136 ? 11.492 9.102 12.305 1 96.19 136 ASN A N 1
ATOM 1104 C CA . ASN A 1 136 ? 10.742 10.312 12.602 1 96.19 136 ASN A CA 1
ATOM 1105 C C . ASN A 1 136 ? 9.984 10.195 13.914 1 96.19 136 ASN A C 1
ATOM 1107 O O . ASN A 1 136 ? 8.75 10.109 13.922 1 96.19 136 ASN A O 1
ATOM 1111 N N . THR A 1 137 ? 10.641 10.344 14.969 1 96.75 137 THR A N 1
ATOM 1112 C CA . THR A 1 137 ? 10.102 10.102 16.312 1 96.75 137 THR A CA 1
ATOM 1113 C C . THR A 1 137 ? 8.992 11.094 16.641 1 96.75 137 THR A C 1
ATOM 1115 O O . THR A 1 137 ? 8.055 10.766 17.359 1 96.75 137 THR A O 1
ATOM 1118 N N . GLY A 1 138 ? 9.094 12.336 16.141 1 96 138 GLY A N 1
ATOM 1119 C CA . GLY A 1 138 ? 8.039 13.32 16.344 1 96 138 GLY A CA 1
ATOM 1120 C C . GLY A 1 138 ? 6.707 12.891 15.773 1 96 138 GLY A C 1
ATOM 1121 O O . GLY A 1 138 ? 5.68 12.961 16.453 1 96 138 GLY A O 1
ATOM 1122 N N . ALA A 1 139 ? 6.719 12.469 14.539 1 97.19 139 ALA A N 1
ATOM 1123 C CA . ALA A 1 139 ? 5.496 12 13.891 1 97.19 139 ALA A CA 1
ATOM 1124 C C . ALA A 1 139 ? 4.957 10.75 14.578 1 97.19 139 ALA A C 1
ATOM 1126 O O . ALA A 1 139 ? 3.746 10.602 14.75 1 97.19 139 ALA A O 1
ATOM 1127 N N . ILE A 1 140 ? 5.852 9.852 14.977 1 98.31 140 ILE A N 1
ATOM 1128 C CA . ILE A 1 140 ? 5.488 8.609 15.656 1 98.31 140 ILE A CA 1
ATOM 1129 C C . ILE A 1 140 ? 4.746 8.93 16.953 1 98.31 140 ILE A C 1
ATOM 1131 O O . ILE A 1 140 ? 3.641 8.43 17.188 1 98.31 140 ILE A O 1
ATOM 1135 N N . LYS A 1 141 ? 5.316 9.766 17.75 1 98.19 141 LYS A N 1
ATOM 1136 C CA . LYS A 1 141 ? 4.711 10.141 19.031 1 98.19 141 LYS A CA 1
ATOM 1137 C C . LYS A 1 141 ? 3.357 10.812 18.812 1 98.19 141 LYS A C 1
ATOM 1139 O O . LYS A 1 141 ? 2.416 10.578 19.578 1 98.19 141 LYS A O 1
ATOM 1144 N N . LEU A 1 142 ? 3.268 11.656 17.828 1 98.31 142 LEU A N 1
ATOM 1145 C CA . LEU A 1 142 ? 2.014 12.336 17.516 1 98.31 142 LEU A CA 1
ATOM 1146 C C . LEU A 1 142 ? 0.919 11.328 17.188 1 98.31 142 LEU A C 1
ATOM 1148 O O . LEU A 1 142 ? -0.171 11.375 17.75 1 98.31 142 LEU A O 1
ATOM 1152 N N . LEU A 1 143 ? 1.203 10.414 16.281 1 98.62 143 LEU A N 1
ATOM 1153 C CA . LEU A 1 143 ? 0.211 9.445 15.836 1 98.62 143 LEU A CA 1
ATOM 1154 C C . LEU A 1 143 ? -0.201 8.523 16.984 1 98.62 143 LEU A C 1
ATOM 1156 O O . LEU A 1 143 ? -1.391 8.258 17.172 1 98.62 143 LEU A O 1
ATOM 1160 N N . GLU A 1 144 ? 0.803 8.031 17.656 1 98.56 144 GLU A N 1
ATOM 1161 C CA . GLU A 1 144 ? 0.493 7.191 18.812 1 98.56 144 GLU A CA 1
ATOM 1162 C C . GLU A 1 144 ? -0.335 7.953 19.844 1 98.56 144 GLU A C 1
ATOM 1164 O O . GLU A 1 144 ? -1.29 7.414 20.406 1 98.56 144 GLU A O 1
ATOM 1169 N N . GLY A 1 145 ? 0.032 9.188 20.062 1 98.25 145 GLY A N 1
ATOM 1170 C CA . GLY A 1 145 ? -0.714 10.039 20.984 1 98.25 145 GLY A CA 1
ATOM 1171 C C . GLY A 1 145 ? -2.143 10.281 20.547 1 98.25 145 GLY A C 1
ATOM 1172 O O . GLY A 1 145 ? -3.02 10.547 21.375 1 98.25 145 GLY A O 1
ATOM 1173 N N . LEU A 1 146 ? -2.422 10.219 19.281 1 98.31 146 LEU A N 1
ATOM 1174 C CA . LEU A 1 146 ? -3.744 10.461 18.719 1 98.31 146 LEU A CA 1
ATOM 1175 C C . LEU A 1 146 ? -4.543 9.164 18.641 1 98.31 146 LEU A C 1
ATOM 1177 O O . LEU A 1 146 ? -5.684 9.156 18.172 1 98.31 146 LEU A O 1
ATOM 1181 N N . GLY A 1 147 ? -3.941 8.039 19.016 1 98.38 147 GLY A N 1
ATOM 1182 C CA . GLY A 1 147 ? -4.672 6.789 19.141 1 98.38 147 GLY A CA 1
ATOM 1183 C C . GLY A 1 147 ? -4.457 5.859 17.969 1 98.38 147 GLY A C 1
ATOM 1184 O O . GLY A 1 147 ? -5.055 4.781 17.906 1 98.38 147 GLY A O 1
ATOM 1185 N N . PHE A 1 148 ? -3.584 6.242 17.062 1 98.81 148 PHE A N 1
ATOM 1186 C CA . PHE A 1 148 ? -3.305 5.363 15.93 1 98.81 148 PHE A CA 1
ATOM 1187 C C . PHE A 1 148 ? -2.535 4.129 16.391 1 98.81 148 PHE A C 1
ATOM 1189 O O . PHE A 1 148 ? -1.631 4.223 17.219 1 98.81 148 PHE A O 1
ATOM 1196 N N . ARG A 1 149 ? -2.844 3.025 15.766 1 98.5 149 ARG A N 1
ATOM 1197 C CA . ARG A 1 149 ? -2.152 1.767 16.031 1 98.5 149 ARG A CA 1
ATOM 1198 C C . ARG A 1 149 ? -1.111 1.479 14.953 1 98.5 149 ARG A C 1
ATOM 1200 O O . ARG A 1 149 ? -1.364 1.692 13.766 1 98.5 149 ARG A O 1
ATOM 1207 N N . ARG A 1 150 ? 0.032 1.035 15.391 1 98.81 150 ARG A N 1
ATOM 1208 C CA . ARG A 1 150 ? 1.021 0.615 14.406 1 98.81 150 ARG A CA 1
ATOM 1209 C C . ARG A 1 150 ? 0.638 -0.723 13.781 1 98.81 150 ARG A C 1
ATOM 1211 O O . ARG A 1 150 ? 0.578 -1.741 14.469 1 98.81 150 ARG A O 1
ATOM 1218 N N . GLU A 1 151 ? 0.422 -0.715 12.516 1 98.88 151 GLU A N 1
ATOM 1219 C CA . GLU A 1 151 ? -0.005 -1.938 11.844 1 98.88 151 GLU A CA 1
ATOM 1220 C C . GLU A 1 151 ? 1.137 -2.551 11.039 1 98.88 151 GLU A C 1
ATOM 1222 O O . GLU A 1 151 ? 1.061 -3.711 10.625 1 98.88 151 GLU A O 1
ATOM 1227 N N . ALA A 1 152 ? 2.168 -1.749 10.773 1 98.88 152 ALA A N 1
ATOM 1228 C CA . ALA A 1 152 ? 3.215 -2.291 9.906 1 98.88 152 ALA A CA 1
ATOM 1229 C C . ALA A 1 152 ? 4.582 -1.733 10.297 1 98.88 152 ALA A C 1
ATOM 1231 O O . ALA A 1 152 ? 4.688 -0.601 10.773 1 98.88 152 ALA A O 1
ATOM 1232 N N . HIS A 1 153 ? 5.555 -2.445 10.172 1 98.88 153 HIS A N 1
ATOM 1233 C CA . HIS A 1 153 ? 6.961 -2.084 10.039 1 98.88 153 HIS A CA 1
ATOM 1234 C C . HIS A 1 153 ? 7.539 -2.598 8.727 1 98.88 153 HIS A C 1
ATOM 1236 O O . HIS A 1 153 ? 7.891 -3.775 8.609 1 98.88 153 HIS A O 1
ATOM 1242 N N . TYR A 1 154 ? 7.613 -1.763 7.715 1 98.62 154 TYR A N 1
ATOM 1243 C CA . TYR A 1 154 ? 8.164 -2.084 6.402 1 98.62 154 TYR A CA 1
ATOM 1244 C C . TYR A 1 154 ? 9.68 -1.939 6.398 1 98.62 154 TYR A C 1
ATOM 1246 O O . TYR A 1 154 ? 10.203 -0.831 6.52 1 98.62 154 TYR A O 1
ATOM 1254 N N . ARG A 1 155 ? 10.336 -3.004 6.191 1 98.5 155 ARG A N 1
ATOM 1255 C CA . ARG A 1 155 ? 11.797 -2.967 6.156 1 98.5 155 ARG A CA 1
ATOM 1256 C C . ARG A 1 155 ? 12.305 -2.684 4.746 1 98.5 155 ARG A C 1
ATOM 1258 O O . ARG A 1 155 ? 11.914 -3.361 3.795 1 98.5 155 ARG A O 1
ATOM 1265 N N . GLN A 1 156 ? 13.18 -1.641 4.605 1 98.12 156 GLN A N 1
ATOM 1266 C CA . GLN A 1 156 ? 13.836 -1.271 3.355 1 98.12 156 GLN A CA 1
ATOM 1267 C C . GLN A 1 156 ? 12.836 -1.212 2.205 1 98.12 156 GLN A C 1
ATOM 1269 O O . GLN A 1 156 ? 13.062 -1.799 1.145 1 98.12 156 GLN A O 1
ATOM 1274 N N . ASN A 1 157 ? 11.688 -0.558 2.426 1 97.38 157 ASN A N 1
ATOM 1275 C CA . ASN A 1 157 ? 10.586 -0.6 1.466 1 97.38 157 ASN A CA 1
ATOM 1276 C C . ASN A 1 157 ? 10.586 0.632 0.565 1 97.38 157 ASN A C 1
ATOM 1278 O O . ASN A 1 157 ? 9.883 0.666 -0.446 1 97.38 157 ASN A O 1
ATOM 1282 N N . ILE A 1 158 ? 11.344 1.585 0.884 1 96 158 ILE A N 1
ATOM 1283 C CA . ILE A 1 158 ? 11.352 2.816 0.103 1 96 158 ILE A CA 1
ATOM 1284 C C . ILE A 1 158 ? 12.789 3.285 -0.113 1 96 158 ILE A C 1
ATOM 1286 O O . ILE A 1 158 ? 13.617 3.199 0.795 1 96 158 ILE A O 1
ATOM 1290 N N . PHE A 1 159 ? 13.031 3.73 -1.373 1 93.19 159 PHE A N 1
ATOM 1291 C CA . PHE A 1 159 ? 14.352 4.238 -1.711 1 93.19 159 PHE A CA 1
ATOM 1292 C C . PHE A 1 159 ? 14.328 5.754 -1.875 1 93.19 159 PHE A C 1
ATOM 1294 O O . PHE A 1 159 ? 13.688 6.273 -2.791 1 93.19 159 PHE A O 1
ATOM 1301 N N . PHE A 1 160 ? 14.867 6.371 -0.978 1 86.25 160 PHE A N 1
ATOM 1302 C CA . PHE A 1 160 ? 14.961 7.812 -1.177 1 86.25 160 PHE A CA 1
ATOM 1303 C C . PHE A 1 160 ? 16.266 8.359 -0.601 1 86.25 160 PHE A C 1
ATOM 1305 O O . PHE A 1 160 ? 16.75 7.855 0.41 1 86.25 160 PHE A O 1
ATOM 1312 N N . LYS A 1 161 ? 16.828 9.359 -1.293 1 88.81 161 LYS A N 1
ATOM 1313 C CA . LYS A 1 161 ? 18.062 10.062 -0.937 1 88.81 161 LYS A CA 1
ATOM 1314 C C . LYS A 1 161 ? 19.234 9.086 -0.831 1 88.81 161 LYS A C 1
ATOM 1316 O O . LYS A 1 161 ? 20.016 9.148 0.124 1 88.81 161 LYS A O 1
ATOM 1321 N N . GLY A 1 162 ? 19.188 7.988 -1.645 1 90.69 162 GLY A N 1
ATOM 1322 C CA . GLY A 1 162 ? 20.344 7.137 -1.89 1 90.69 162 GLY A CA 1
ATOM 1323 C C . GLY A 1 162 ? 20.375 5.898 -1.015 1 90.69 162 GLY A C 1
ATOM 1324 O O . GLY A 1 162 ? 21.312 5.113 -1.063 1 90.69 162 GLY A O 1
ATOM 1325 N N . GLU A 1 163 ? 19.375 5.758 -0.219 1 94.19 163 GLU A N 1
ATOM 1326 C CA . GLU A 1 163 ? 19.375 4.57 0.63 1 94.19 163 GLU A CA 1
ATOM 1327 C C . GLU A 1 163 ? 17.984 3.998 0.799 1 94.19 163 GLU A C 1
ATOM 1329 O O . GLU A 1 163 ? 16.984 4.707 0.613 1 94.19 163 GLU A O 1
ATOM 1334 N N . TRP A 1 164 ? 17.969 2.734 1.089 1 96.25 164 TRP A N 1
ATOM 1335 C CA . TRP A 1 164 ? 16.719 2.082 1.453 1 96.25 164 TRP A CA 1
ATOM 1336 C C . TRP A 1 164 ? 16.328 2.408 2.893 1 96.25 164 TRP A C 1
ATOM 1338 O O . TRP A 1 164 ? 17.172 2.355 3.793 1 96.25 164 TRP A O 1
ATOM 1348 N N . GLY A 1 165 ? 15.055 2.775 3.031 1 96.44 165 GLY A N 1
ATOM 1349 C CA . GLY A 1 165 ? 14.594 3.125 4.367 1 96.44 165 GLY A CA 1
ATOM 1350 C C . GLY A 1 165 ? 13.406 2.299 4.824 1 96.44 165 GLY A C 1
ATOM 1351 O O . GLY A 1 165 ? 12.742 1.654 4.012 1 96.44 165 GLY A O 1
ATOM 1352 N N . ASP A 1 166 ? 13.211 2.326 6.199 1 98 166 ASP A N 1
ATOM 1353 C CA . ASP A 1 166 ? 12.078 1.657 6.84 1 98 166 ASP A CA 1
ATOM 1354 C C . ASP A 1 166 ? 10.945 2.639 7.109 1 98 166 ASP A C 1
ATOM 1356 O O . ASP A 1 166 ? 11.188 3.816 7.387 1 98 166 ASP A O 1
ATOM 1360 N N . GLU A 1 167 ? 9.75 2.102 7.07 1 98.31 167 GLU A N 1
ATOM 1361 C CA . GLU A 1 167 ? 8.57 2.904 7.406 1 98.31 167 GLU A CA 1
ATOM 1362 C C . GLU A 1 167 ? 7.629 2.141 8.328 1 98.31 167 GLU A C 1
ATOM 1364 O O . GLU A 1 167 ? 7.613 0.908 8.328 1 98.31 167 GLU A O 1
ATOM 1369 N N . TYR A 1 168 ? 6.961 2.881 9.133 1 98.75 168 TYR A N 1
ATOM 1370 C CA . TYR A 1 168 ? 5.805 2.361 9.852 1 98.75 168 TYR A CA 1
ATOM 1371 C C . TYR A 1 168 ? 4.504 2.789 9.18 1 98.75 168 TYR A C 1
ATOM 1373 O O . TYR A 1 168 ? 4.426 3.875 8.602 1 98.75 168 TYR A O 1
ATOM 1381 N N . LEU A 1 169 ? 3.562 1.964 9.234 1 98.88 169 LEU A N 1
ATOM 1382 C CA . LEU A 1 169 ? 2.193 2.361 8.914 1 98.88 169 LEU A CA 1
ATOM 1383 C C . LEU A 1 169 ? 1.319 2.336 10.164 1 98.88 169 LEU A C 1
ATOM 1385 O O . LEU A 1 169 ? 1.301 1.343 10.898 1 98.88 169 LEU A O 1
ATOM 1389 N N . TYR A 1 170 ? 0.677 3.434 10.414 1 98.88 170 TYR A N 1
ATOM 1390 C CA . TYR A 1 170 ? -0.291 3.584 11.5 1 98.88 170 TYR A CA 1
ATOM 1391 C C . TYR A 1 170 ? -1.711 3.672 10.945 1 98.88 170 TYR A C 1
ATOM 1393 O O . TYR A 1 170 ? -1.931 4.215 9.867 1 98.88 170 TYR A O 1
ATOM 1401 N N . ALA A 1 171 ? -2.643 3.172 11.766 1 98.88 171 ALA A N 1
ATOM 1402 C CA . ALA A 1 171 ? -4.035 3.199 11.328 1 98.88 171 ALA A CA 1
ATOM 1403 C C . ALA A 1 171 ? -4.98 3.426 12.5 1 98.88 171 ALA A C 1
ATOM 1405 O O . ALA A 1 171 ? -4.641 3.119 13.648 1 98.88 171 ALA A O 1
ATOM 1406 N N . LEU A 1 172 ? -6.09 3.939 12.25 1 98.81 172 LEU A N 1
ATOM 1407 C CA . LEU A 1 172 ? -7.164 4.172 13.211 1 98.81 172 LEU A CA 1
ATOM 1408 C C . LEU A 1 172 ? -8.523 3.947 12.562 1 98.81 172 LEU A C 1
ATOM 1410 O O . LEU A 1 172 ? -8.836 4.547 11.531 1 98.81 172 LEU A O 1
ATOM 1414 N N . LEU A 1 173 ? -9.312 3.061 13.133 1 98.75 173 LEU A N 1
ATOM 1415 C CA . LEU A 1 173 ? -10.68 2.811 12.664 1 98.75 173 LEU A CA 1
ATOM 1416 C C . LEU A 1 173 ? -11.656 3.803 13.289 1 98.75 173 LEU A C 1
ATOM 1418 O O . LEU A 1 173 ? -11.461 4.234 14.43 1 98.75 173 LEU A O 1
ATOM 1422 N N . ARG A 1 174 ? -12.68 4.082 12.523 1 98.06 174 ARG A N 1
ATOM 1423 C CA . ARG A 1 174 ? -13.734 4.93 13.078 1 98.06 174 ARG A CA 1
ATOM 1424 C C . ARG A 1 174 ? -14.25 4.375 14.398 1 98.06 174 ARG A C 1
ATOM 1426 O O . ARG A 1 174 ? -14.508 5.133 15.336 1 98.06 174 ARG A O 1
ATOM 1433 N N . SER A 1 175 ? -14.383 3.062 14.5 1 97.5 175 SER A N 1
ATOM 1434 C CA . SER A 1 175 ? -14.914 2.396 15.688 1 97.5 175 SER A CA 1
ATOM 1435 C C . SER A 1 175 ? -13.977 2.564 16.875 1 97.5 175 SER A C 1
ATOM 1437 O O . SER A 1 175 ? -14.375 2.348 18.016 1 97.5 175 SER A O 1
ATOM 1439 N N . GLU A 1 176 ? -12.75 2.92 16.656 1 96.88 176 GLU A N 1
ATOM 1440 C CA . GLU A 1 176 ? -11.75 3.111 17.703 1 96.88 176 GLU A CA 1
ATOM 1441 C C . GLU A 1 176 ? -11.656 4.578 18.109 1 96.88 176 GLU A C 1
ATOM 1443 O O . GLU A 1 176 ? -11.023 4.91 19.125 1 96.88 176 GLU A O 1
ATOM 1448 N N . TYR A 1 177 ? -12.219 5.371 17.219 1 94 177 TYR A N 1
ATOM 1449 C CA . TYR A 1 177 ? -12.203 6.812 17.438 1 94 177 TYR A CA 1
ATOM 1450 C C . TYR A 1 177 ? -13.18 7.207 18.531 1 94 177 TYR A C 1
ATOM 1452 O O . TYR A 1 177 ? -14.32 6.754 18.547 1 94 177 TYR A O 1
ATOM 1460 N N . PRO A 1 178 ? -12.68 7.852 19.625 1 85.94 178 PRO A N 1
ATOM 1461 C CA . PRO A 1 178 ? -13.531 8.18 20.781 1 85.94 178 PRO A CA 1
ATOM 1462 C C . PRO A 1 178 ? -14.711 9.07 20.406 1 85.94 178 PRO A C 1
ATOM 1464 O O . PRO A 1 178 ? -14.648 9.805 19.406 1 85.94 178 PRO A O 1
ATOM 1467 N N . MET B 1 1 ? 15.508 -15.602 -23.562 1 64.88 1 MET B N 1
ATOM 1468 C CA . MET B 1 1 ? 14.266 -15.039 -23.031 1 64.88 1 MET B CA 1
ATOM 1469 C C . MET B 1 1 ? 13.969 -15.586 -21.641 1 64.88 1 MET B C 1
ATOM 1471 O O . MET B 1 1 ? 14.414 -16.688 -21.281 1 64.88 1 MET B O 1
ATOM 1475 N N . MET B 1 2 ? 13.641 -14.719 -20.594 1 84.38 2 MET B N 1
ATOM 1476 C CA . MET B 1 2 ? 13.633 -15.125 -19.188 1 84.38 2 MET B CA 1
ATOM 1477 C C . MET B 1 2 ? 12.531 -16.156 -18.922 1 84.38 2 MET B C 1
ATOM 1479 O O . MET B 1 2 ? 12.695 -17.031 -18.078 1 84.38 2 MET B O 1
ATOM 1483 N N . LEU B 1 3 ? 11.578 -16.219 -19.859 1 92.19 3 LEU B N 1
ATOM 1484 C CA . LEU B 1 3 ? 10.469 -17.172 -19.781 1 92.19 3 LEU B CA 1
ATOM 1485 C C . LEU B 1 3 ? 10.492 -18.141 -20.953 1 92.19 3 LEU B C 1
ATOM 1487 O O . LEU B 1 3 ? 10.992 -17.812 -22.031 1 92.19 3 LEU B O 1
ATOM 1491 N N . PRO B 1 4 ? 10.219 -19.281 -20.875 1 97.31 4 PRO B N 1
ATOM 1492 C CA . PRO B 1 4 ? 9.555 -19.844 -19.703 1 97.31 4 PRO B CA 1
ATOM 1493 C C . PRO B 1 4 ? 10.547 -20.281 -18.625 1 97.31 4 PRO B C 1
ATOM 1495 O O . PRO B 1 4 ? 11.742 -20.406 -18.891 1 97.31 4 PRO B O 1
ATOM 1498 N N . LEU B 1 5 ? 10.055 -20.438 -17.359 1 97.88 5 LEU B N 1
ATOM 1499 C CA . LEU B 1 5 ? 10.812 -21.047 -16.281 1 97.88 5 LEU B CA 1
ATOM 1500 C C . LEU B 1 5 ? 10.516 -22.531 -16.156 1 97.88 5 LEU B C 1
ATOM 1502 O O . LEU B 1 5 ? 9.352 -22.938 -16.141 1 97.88 5 LEU B O 1
ATOM 1506 N N . THR B 1 6 ? 11.57 -23.297 -16.109 1 98.06 6 THR B N 1
ATOM 1507 C CA . THR B 1 6 ? 11.406 -24.734 -15.969 1 98.06 6 THR B CA 1
ATOM 1508 C C . THR B 1 6 ? 11.898 -25.203 -14.602 1 98.06 6 THR B C 1
ATOM 1510 O O . THR B 1 6 ? 12.961 -24.781 -14.141 1 98.06 6 THR B O 1
ATOM 1513 N N . THR B 1 7 ? 11.078 -25.969 -13.914 1 98.31 7 THR B N 1
ATOM 1514 C CA . THR B 1 7 ? 11.43 -26.641 -12.672 1 98.31 7 THR B CA 1
ATOM 1515 C C . THR B 1 7 ? 11.352 -28.156 -12.828 1 98.31 7 THR B C 1
ATOM 1517 O O . THR B 1 7 ? 11.07 -28.656 -13.922 1 98.31 7 THR B O 1
ATOM 1520 N N . PRO B 1 8 ? 11.703 -28.906 -11.734 1 98.44 8 PRO B N 1
ATOM 1521 C CA . PRO B 1 8 ? 11.664 -30.375 -11.883 1 98.44 8 PRO B CA 1
ATOM 1522 C C . PRO B 1 8 ? 10.297 -30.875 -12.352 1 98.44 8 PRO B C 1
ATOM 1524 O O . PRO B 1 8 ? 10.227 -31.781 -13.18 1 98.44 8 PRO B O 1
ATOM 1527 N N . ARG B 1 9 ? 9.188 -30.234 -11.852 1 98.75 9 ARG B N 1
ATOM 1528 C CA . ARG B 1 9 ? 7.875 -30.781 -12.18 1 98.75 9 ARG B CA 1
ATOM 1529 C C . ARG B 1 9 ? 7.051 -29.781 -12.984 1 98.75 9 ARG B C 1
ATOM 1531 O O . ARG B 1 9 ? 6.031 -30.141 -13.578 1 98.75 9 ARG B O 1
ATOM 1538 N N . LEU B 1 10 ? 7.516 -28.5 -13.07 1 98.81 10 LEU B N 1
ATOM 1539 C CA . LEU B 1 10 ? 6.613 -27.469 -13.562 1 98.81 10 LEU B CA 1
ATOM 1540 C C . LEU B 1 10 ? 7.25 -26.688 -14.711 1 98.81 10 LEU B C 1
ATOM 1542 O O . LEU B 1 10 ? 8.477 -26.609 -14.805 1 98.81 10 LEU B O 1
ATOM 1546 N N . LEU B 1 11 ? 6.422 -26.188 -15.594 1 98.81 11 LEU B N 1
ATOM 1547 C CA . LEU B 1 11 ? 6.738 -25.156 -16.594 1 98.81 11 LEU B CA 1
ATOM 1548 C C . LEU B 1 11 ? 5.93 -23.891 -16.344 1 98.81 11 LEU B C 1
ATOM 1550 O O . LEU B 1 11 ? 4.699 -23.906 -16.453 1 98.81 11 LEU B O 1
ATOM 1554 N N . LEU B 1 12 ? 6.574 -22.844 -15.891 1 98.75 12 LEU B N 1
ATOM 1555 C CA . LEU B 1 12 ? 5.922 -21.547 -15.75 1 98.75 12 LEU B CA 1
ATOM 1556 C C . LEU B 1 12 ? 6.078 -20.719 -17.016 1 98.75 12 LEU B C 1
ATOM 1558 O O . LEU B 1 12 ? 7.195 -20.422 -17.438 1 98.75 12 LEU B O 1
ATOM 1562 N N . ARG B 1 13 ? 4.992 -20.359 -17.625 1 98.25 13 ARG B N 1
ATOM 1563 C CA . ARG B 1 13 ? 5 -19.766 -18.969 1 98.25 13 ARG B CA 1
ATOM 1564 C C . ARG B 1 13 ? 3.852 -18.781 -19.125 1 98.25 13 ARG B C 1
ATOM 1566 O O . ARG B 1 13 ? 3.016 -18.641 -18.234 1 98.25 13 ARG B O 1
ATOM 1573 N N . ARG B 1 14 ? 3.895 -18.078 -20.281 1 97.44 14 ARG B N 1
ATOM 1574 C CA . ARG B 1 14 ? 2.742 -17.266 -20.641 1 97.44 14 ARG B CA 1
ATOM 1575 C C . ARG B 1 14 ? 1.504 -18.141 -20.859 1 97.44 14 ARG B C 1
ATOM 1577 O O . ARG B 1 14 ? 1.612 -19.297 -21.219 1 97.44 14 ARG B O 1
ATOM 1584 N N . PHE B 1 15 ? 0.4 -17.484 -20.641 1 97.94 15 PHE B N 1
ATOM 1585 C CA . PHE B 1 15 ? -0.862 -18.156 -20.906 1 97.94 15 PHE B CA 1
ATOM 1586 C C . PHE B 1 15 ? -1.046 -18.406 -22.406 1 97.94 15 PHE B C 1
ATOM 1588 O O . PHE B 1 15 ? -0.559 -17.625 -23.219 1 97.94 15 PHE B O 1
ATOM 1595 N N . ARG B 1 16 ? -1.697 -19.5 -22.688 1 97.12 16 ARG B N 1
ATOM 1596 C CA . ARG B 1 16 ? -2.189 -19.828 -24.031 1 97.12 16 ARG B CA 1
ATOM 1597 C C . ARG B 1 16 ? -3.713 -19.922 -24.047 1 97.12 16 ARG B C 1
ATOM 1599 O O . ARG B 1 16 ? -4.344 -20.047 -22.984 1 97.12 16 ARG B O 1
ATOM 1606 N N . THR B 1 17 ? -4.25 -19.797 -25.234 1 96.75 17 THR B N 1
ATOM 1607 C CA . THR B 1 17 ? -5.703 -19.859 -25.359 1 96.75 17 THR B CA 1
ATOM 1608 C C . THR B 1 17 ? -6.238 -21.172 -24.781 1 96.75 17 THR B C 1
ATOM 1610 O O . THR B 1 17 ? -7.32 -21.188 -24.188 1 96.75 17 THR B O 1
ATOM 1613 N N . GLU B 1 18 ? -5.492 -22.234 -24.875 1 97.31 18 GLU B N 1
ATOM 1614 C CA . GLU B 1 18 ? -5.902 -23.562 -24.438 1 97.31 18 GLU B CA 1
ATOM 1615 C C . GLU B 1 18 ? -5.992 -23.641 -22.922 1 97.31 18 GLU B C 1
ATOM 1617 O O . GLU B 1 18 ? -6.586 -24.562 -22.375 1 97.31 18 GLU B O 1
ATOM 1622 N N . ASP B 1 19 ? -5.418 -22.688 -22.203 1 98.31 19 ASP B N 1
ATOM 1623 C CA . ASP B 1 19 ? -5.43 -22.656 -20.734 1 98.31 19 ASP B CA 1
ATOM 1624 C C . ASP B 1 19 ? -6.762 -22.125 -20.203 1 98.31 19 ASP B C 1
ATOM 1626 O O . ASP B 1 19 ? -7.102 -22.359 -19.047 1 98.31 19 ASP B O 1
ATOM 1630 N N . LEU B 1 20 ? -7.457 -21.406 -21.047 1 98.12 20 LEU B N 1
ATOM 1631 C CA . LEU B 1 20 ? -8.5 -20.5 -20.594 1 98.12 20 LEU B CA 1
ATOM 1632 C C . LEU B 1 20 ? -9.656 -21.266 -19.953 1 98.12 20 LEU B C 1
ATOM 1634 O O . LEU B 1 20 ? -10.203 -20.844 -18.938 1 98.12 20 LEU B O 1
ATOM 1638 N N . PRO B 1 21 ? -10.039 -22.453 -20.531 1 97.94 21 PRO B N 1
ATOM 1639 C CA . PRO B 1 21 ? -11.102 -23.203 -19.859 1 97.94 21 PRO B CA 1
ATOM 1640 C C . PRO B 1 21 ? -10.734 -23.609 -18.438 1 97.94 21 PRO B C 1
ATOM 1642 O O . PRO B 1 21 ? -11.539 -23.422 -17.516 1 97.94 21 PRO B O 1
ATOM 1645 N N . SER B 1 22 ? -9.586 -24.125 -18.219 1 98.12 22 SER B N 1
ATOM 1646 C CA . SER B 1 22 ? -9.133 -24.5 -16.891 1 98.12 22 SER B CA 1
ATOM 1647 C C . SER B 1 22 ? -8.961 -23.281 -15.984 1 98.12 22 SER B C 1
ATOM 1649 O O . SER B 1 22 ? -9.312 -23.328 -14.805 1 98.12 22 SER B O 1
ATOM 1651 N N . PHE B 1 23 ? -8.461 -22.219 -16.609 1 98.06 23 PHE B N 1
ATOM 1652 C CA . PHE B 1 23 ? -8.234 -20.953 -15.914 1 98.06 23 PHE B CA 1
ATOM 1653 C C . PHE B 1 23 ? -9.555 -20.391 -15.383 1 98.06 23 PHE B C 1
ATOM 1655 O O . PHE B 1 23 ? -9.664 -20.078 -14.195 1 98.06 23 PHE B O 1
ATOM 1662 N N . SER B 1 24 ? -10.5 -20.297 -16.219 1 97.81 24 SER B N 1
ATOM 1663 C CA . SER B 1 24 ? -11.828 -19.859 -15.82 1 97.81 24 SER B CA 1
ATOM 1664 C C . SER B 1 24 ? -12.438 -20.781 -14.773 1 97.81 24 SER B C 1
ATOM 1666 O O . SER B 1 24 ? -13.031 -20.328 -13.797 1 97.81 24 SER B O 1
ATOM 1668 N N . HIS B 1 25 ? -12.227 -22.062 -14.93 1 97.06 25 HIS B N 1
ATOM 1669 C CA . HIS B 1 25 ? -12.859 -23.062 -14.078 1 97.06 25 HIS B CA 1
ATOM 1670 C C . HIS B 1 25 ? -12.391 -22.938 -12.633 1 97.06 25 HIS B C 1
ATOM 1672 O O . HIS B 1 25 ? -13.203 -22.719 -11.727 1 97.06 25 HIS B O 1
ATOM 1678 N N . TYR B 1 26 ? -11.094 -23.031 -12.383 1 96.62 26 TYR B N 1
ATOM 1679 C CA . TYR B 1 26 ? -10.688 -23.062 -10.984 1 96.62 26 TYR B CA 1
ATOM 1680 C C . TYR B 1 26 ? -10.898 -21.703 -10.328 1 96.62 26 TYR B C 1
ATOM 1682 O O . TYR B 1 26 ? -11.172 -21.609 -9.133 1 96.62 26 TYR B O 1
ATOM 1690 N N . ARG B 1 27 ? -10.773 -20.578 -11.055 1 95.88 27 ARG B N 1
ATOM 1691 C CA . ARG B 1 27 ? -11 -19.25 -10.492 1 95.88 27 ARG B CA 1
ATOM 1692 C C . ARG B 1 27 ? -12.477 -19.047 -10.164 1 95.88 27 ARG B C 1
ATOM 1694 O O . ARG B 1 27 ? -12.812 -18.188 -9.336 1 95.88 27 ARG B O 1
ATOM 1701 N N . ASN B 1 28 ? -13.273 -19.812 -10.82 1 95.25 28 ASN B N 1
ATOM 1702 C CA . ASN B 1 28 ? -14.711 -19.672 -10.617 1 95.25 28 ASN B CA 1
ATOM 1703 C C . ASN B 1 28 ? -15.195 -20.516 -9.438 1 95.25 28 ASN B C 1
ATOM 1705 O O . ASN B 1 28 ? -16.359 -20.438 -9.039 1 95.25 28 ASN B O 1
ATOM 1709 N N . LEU B 1 29 ? -14.383 -21.391 -8.914 1 95.44 29 LEU B N 1
ATOM 1710 C CA . LEU B 1 29 ? -14.742 -22.172 -7.742 1 95.44 29 LEU B CA 1
ATOM 1711 C C . LEU B 1 29 ? -14.844 -21.281 -6.504 1 95.44 29 LEU B C 1
ATOM 1713 O O . LEU B 1 29 ? -13.938 -20.5 -6.23 1 95.44 29 LEU B O 1
ATOM 1717 N N . PRO B 1 30 ? -15.875 -21.453 -5.746 1 93.94 30 PRO B N 1
ATOM 1718 C CA . PRO B 1 30 ? -16.078 -20.594 -4.574 1 93.94 30 PRO B CA 1
ATOM 1719 C C . PRO B 1 30 ? -14.922 -20.656 -3.586 1 93.94 30 PRO B C 1
ATOM 1721 O O . PRO B 1 30 ? -14.547 -19.641 -3.004 1 93.94 30 PRO B O 1
ATOM 1724 N N . GLU B 1 31 ? -14.352 -21.781 -3.389 1 93.44 31 GLU B N 1
ATOM 1725 C CA . GLU B 1 31 ? -13.273 -21.922 -2.42 1 93.44 31 GLU B CA 1
ATOM 1726 C C . GLU B 1 31 ? -12.008 -21.203 -2.885 1 93.44 31 GLU B C 1
ATOM 1728 O O . GLU B 1 31 ? -11.195 -20.781 -2.066 1 93.44 31 GLU B O 1
ATOM 1733 N N . VAL B 1 32 ? -11.852 -21.062 -4.219 1 92.81 32 VAL B N 1
ATOM 1734 C CA . VAL B 1 32 ? -10.711 -20.359 -4.781 1 92.81 32 VAL B CA 1
ATOM 1735 C C . VAL B 1 32 ? -10.984 -18.859 -4.773 1 92.81 32 VAL B C 1
ATOM 1737 O O . VAL B 1 32 ? -10.094 -18.062 -4.449 1 92.81 32 VAL B O 1
ATOM 1740 N N . ALA B 1 33 ? -12.18 -18.484 -5.059 1 92.12 33 ALA B N 1
ATOM 1741 C CA . ALA B 1 33 ? -12.57 -17.078 -5.191 1 92.12 33 ALA B CA 1
ATOM 1742 C C . ALA B 1 33 ? -12.758 -16.438 -3.826 1 92.12 33 ALA B C 1
ATOM 1744 O O . ALA B 1 33 ? -12.875 -15.211 -3.725 1 92.12 33 ALA B O 1
ATOM 1745 N N . ARG B 1 34 ? -12.758 -17.203 -2.768 1 90 34 ARG B N 1
ATOM 1746 C CA . ARG B 1 34 ? -13.141 -16.781 -1.426 1 90 34 ARG B CA 1
ATOM 1747 C C . ARG B 1 34 ? -12.367 -15.531 -1.004 1 90 34 ARG B C 1
ATOM 1749 O O . ARG B 1 34 ? -12.953 -14.578 -0.48 1 90 34 ARG B O 1
ATOM 1756 N N . PHE B 1 35 ? -11.109 -15.492 -1.306 1 88.44 35 PHE B N 1
ATOM 1757 C CA . PHE B 1 35 ? -10.258 -14.406 -0.83 1 88.44 35 PHE B CA 1
ATOM 1758 C C . PHE B 1 35 ? -9.828 -13.5 -1.983 1 88.44 35 PHE B C 1
ATOM 1760 O O . PHE B 1 35 ? -8.891 -12.719 -1.852 1 88.44 35 PHE B O 1
ATOM 1767 N N . GLN B 1 36 ? -10.438 -13.695 -3.064 1 89.62 36 GLN B N 1
ATOM 1768 C CA . GLN B 1 36 ? -10.078 -12.938 -4.254 1 89.62 36 GLN B CA 1
ATOM 1769 C C . GLN B 1 36 ? -11.047 -11.781 -4.488 1 89.62 36 GLN B C 1
ATOM 1771 O O . GLN B 1 36 ? -12.102 -11.719 -3.861 1 89.62 36 GLN B O 1
ATOM 1776 N N . SER B 1 37 ? -10.617 -10.852 -5.383 1 84.62 37 SER B N 1
ATOM 1777 C CA . SER B 1 37 ? -11.422 -9.672 -5.664 1 84.62 37 SER B CA 1
ATOM 1778 C C . SER B 1 37 ? -12.641 -10.023 -6.512 1 84.62 37 SER B C 1
ATOM 1780 O O . SER B 1 37 ? -13.586 -9.234 -6.613 1 84.62 37 SER B O 1
ATOM 1782 N N . TRP B 1 38 ? -12.633 -11.203 -7.152 1 85.75 38 TRP B N 1
ATOM 1783 C CA . TRP B 1 38 ? -13.75 -11.641 -7.98 1 85.75 38 TRP B CA 1
ATOM 1784 C C . TRP B 1 38 ? -14.609 -12.664 -7.242 1 85.75 38 TRP B C 1
ATOM 1786 O O . TRP B 1 38 ? -14.148 -13.305 -6.297 1 85.75 38 TRP B O 1
ATOM 1796 N N . THR B 1 39 ? -15.883 -12.695 -7.676 1 86.75 39 THR B N 1
ATOM 1797 C CA . THR B 1 39 ? -16.781 -13.734 -7.188 1 86.75 39 THR B CA 1
ATOM 1798 C C . THR B 1 39 ? -16.984 -14.812 -8.242 1 86.75 39 THR B C 1
ATOM 1800 O O . THR B 1 39 ? -17.016 -16 -7.922 1 86.75 39 THR B O 1
ATOM 1803 N N . HIS B 1 40 ? -17.094 -14.328 -9.414 1 89.06 40 HIS B N 1
ATOM 1804 C CA . HIS B 1 40 ? -17.219 -15.219 -10.57 1 89.06 40 HIS B CA 1
ATOM 1805 C C . HIS B 1 40 ? -16.125 -14.914 -11.602 1 89.06 40 HIS B C 1
ATOM 1807 O O . HIS B 1 40 ? -15.648 -13.781 -11.688 1 89.06 40 HIS B O 1
ATOM 1813 N N . TYR B 1 41 ? -15.828 -15.945 -12.258 1 94.06 41 TYR B N 1
ATOM 1814 C CA . TYR B 1 41 ? -14.82 -15.773 -13.297 1 94.06 41 TYR B CA 1
ATOM 1815 C C . TYR B 1 41 ? -15.188 -16.562 -14.547 1 94.06 41 TYR B C 1
ATOM 1817 O O . TYR B 1 41 ? -14.711 -17.688 -14.742 1 94.06 41 TYR B O 1
ATOM 1825 N N . SER B 1 42 ? -15.875 -15.938 -15.422 1 94.88 42 SER B N 1
ATOM 1826 C CA . SER B 1 42 ? -16.422 -16.578 -16.609 1 94.88 42 SER B CA 1
ATOM 1827 C C . SER B 1 42 ? -15.367 -16.688 -17.719 1 94.88 42 SER B C 1
ATOM 1829 O O . SER B 1 42 ? -14.273 -16.125 -17.594 1 94.88 42 SER B O 1
ATOM 1831 N N . MET B 1 43 ? -15.773 -17.375 -18.766 1 96.19 43 MET B N 1
ATOM 1832 C CA . MET B 1 43 ? -14.914 -17.469 -19.953 1 96.19 43 MET B CA 1
ATOM 1833 C C . MET B 1 43 ? -14.688 -16.094 -20.562 1 96.19 43 MET B C 1
ATOM 1835 O O . MET B 1 43 ? -13.617 -15.82 -21.109 1 96.19 43 MET B O 1
ATOM 1839 N N . THR B 1 44 ? -15.695 -15.266 -20.453 1 95.94 44 THR B N 1
ATOM 1840 C CA . THR B 1 44 ? -15.578 -13.906 -20.969 1 95.94 44 THR B CA 1
ATOM 1841 C C . THR B 1 44 ? -14.508 -13.133 -20.203 1 95.94 44 THR B C 1
ATOM 1843 O O . THR B 1 44 ? -13.648 -12.484 -20.812 1 95.94 44 THR B O 1
ATOM 1846 N N . GLU B 1 45 ? -14.539 -13.227 -18.875 1 95.69 45 GLU B N 1
ATOM 1847 C CA . GLU B 1 45 ? -13.531 -12.578 -18.047 1 95.69 45 GLU B CA 1
ATOM 1848 C C . GLU B 1 45 ? -12.141 -13.156 -18.312 1 95.69 45 GLU B C 1
ATOM 1850 O O . GLU B 1 45 ? -11.172 -12.406 -18.438 1 95.69 45 GLU B O 1
ATOM 1855 N N . ALA B 1 46 ? -12.094 -14.43 -18.438 1 96.62 46 ALA B N 1
ATOM 1856 C CA . ALA B 1 46 ? -10.828 -15.102 -18.703 1 96.62 46 ALA B CA 1
ATOM 1857 C C . ALA B 1 46 ? -10.234 -14.672 -20.031 1 96.62 46 ALA B C 1
ATOM 1859 O O . ALA B 1 46 ? -9.031 -14.398 -20.125 1 96.62 46 ALA B O 1
ATOM 1860 N N . THR B 1 47 ? -11.07 -14.586 -21.062 1 96.81 47 THR B N 1
ATOM 1861 C CA . THR B 1 47 ? -10.625 -14.195 -22.406 1 96.81 47 THR B CA 1
ATOM 1862 C C . THR B 1 47 ? -10.141 -12.742 -22.406 1 96.81 47 THR B C 1
ATOM 1864 O O . THR B 1 47 ? -9.094 -12.43 -22.984 1 96.81 47 THR B O 1
ATOM 1867 N N . ALA B 1 48 ? -10.906 -11.898 -21.766 1 95.88 48 ALA B N 1
ATOM 1868 C CA . ALA B 1 48 ? -10.516 -10.5 -21.672 1 95.88 48 ALA B CA 1
ATOM 1869 C C . ALA B 1 48 ? -9.172 -10.352 -20.953 1 95.88 48 ALA B C 1
ATOM 1871 O O . ALA B 1 48 ? -8.32 -9.562 -21.391 1 95.88 48 ALA B O 1
ATOM 1872 N N . PHE B 1 49 ? -9.094 -11.047 -19.906 1 95 49 PHE B N 1
ATOM 1873 C CA . PHE B 1 49 ? -7.848 -11.023 -19.141 1 95 49 PHE B CA 1
ATOM 1874 C C . PHE B 1 49 ? -6.684 -11.5 -20.016 1 95 49 PHE B C 1
ATOM 1876 O O . PHE B 1 49 ? -5.625 -10.867 -20.031 1 95 49 PHE B O 1
ATOM 1883 N N . TYR B 1 50 ? -6.863 -12.547 -20.75 1 96.38 50 TYR B N 1
ATOM 1884 C CA . TYR B 1 50 ? -5.848 -13.102 -21.641 1 96.38 50 TYR B CA 1
ATOM 1885 C C . TYR B 1 50 ? -5.418 -12.086 -22.688 1 96.38 50 TYR B C 1
ATOM 1887 O O . TYR B 1 50 ? -4.227 -11.93 -22.953 1 96.38 50 TYR B O 1
ATOM 1895 N N . GLU B 1 51 ? -6.32 -11.438 -23.25 1 95.69 51 GLU B N 1
ATOM 1896 C CA . GLU B 1 51 ? -6.031 -10.453 -24.297 1 95.69 51 GLU B CA 1
ATOM 1897 C C . GLU B 1 51 ? -5.184 -9.312 -23.734 1 95.69 51 GLU B C 1
ATOM 1899 O O . GLU B 1 51 ? -4.301 -8.797 -24.422 1 95.69 51 GLU B O 1
ATOM 1904 N N . GLN B 1 52 ? -5.449 -8.977 -22.547 1 94.56 52 GLN B N 1
ATOM 1905 C CA . GLN B 1 52 ? -4.637 -7.961 -21.891 1 94.56 52 GLN B CA 1
ATOM 1906 C C . GLN B 1 52 ? -3.223 -8.469 -21.625 1 94.56 52 GLN B C 1
ATOM 1908 O O . GLN B 1 52 ? -2.248 -7.75 -21.859 1 94.56 52 GLN B O 1
ATOM 1913 N N . GLN B 1 53 ? -3.152 -9.672 -21.266 1 95.38 53 GLN B N 1
ATOM 1914 C CA . GLN B 1 53 ? -1.877 -10.266 -20.875 1 95.38 53 GLN B CA 1
ATOM 1915 C C . GLN B 1 53 ? -0.987 -10.508 -22.094 1 95.38 53 GLN B C 1
ATOM 1917 O O . GLN B 1 53 ? 0.235 -10.367 -22 1 95.38 53 GLN B O 1
ATOM 1922 N N . ARG B 1 54 ? -1.59 -10.867 -23.109 1 92.81 54 ARG B N 1
ATOM 1923 C CA . ARG B 1 54 ? -0.833 -11.297 -24.281 1 92.81 54 ARG B CA 1
ATOM 1924 C C . ARG B 1 54 ? -0.008 -10.148 -24.844 1 92.81 54 ARG B C 1
ATOM 1926 O O . ARG B 1 54 ? 1.072 -10.367 -25.406 1 92.81 54 ARG B O 1
ATOM 1933 N N . SER B 1 55 ? -0.411 -8.961 -24.688 1 91.44 55 SER B N 1
ATOM 1934 C CA . SER B 1 55 ? 0.255 -7.793 -25.266 1 91.44 55 SER B CA 1
ATOM 1935 C C . SER B 1 55 ? 1.266 -7.203 -24.281 1 91.44 55 SER B C 1
ATOM 1937 O O . SER B 1 55 ? 2.059 -6.336 -24.641 1 91.44 55 SER B O 1
ATOM 1939 N N . LEU B 1 56 ? 1.286 -7.73 -23.109 1 93.12 56 LEU B N 1
ATOM 1940 C CA . LEU B 1 56 ? 2.125 -7.148 -22.078 1 93.12 56 LEU B CA 1
ATOM 1941 C C . LEU B 1 56 ? 3.543 -7.703 -22.141 1 93.12 56 LEU B C 1
ATOM 1943 O O . LEU B 1 56 ? 3.732 -8.914 -22.281 1 93.12 56 LEU B O 1
ATOM 1947 N N . ALA B 1 57 ? 4.488 -6.801 -22.094 1 93.31 57 ALA B N 1
ATOM 1948 C CA . ALA B 1 57 ? 5.875 -7.234 -21.938 1 93.31 57 ALA B CA 1
ATOM 1949 C C . ALA B 1 57 ? 6.168 -7.672 -20.516 1 93.31 57 ALA B C 1
ATOM 1951 O O . ALA B 1 57 ? 5.652 -7.082 -19.562 1 93.31 57 ALA B O 1
ATOM 1952 N N . PHE B 1 58 ? 6.961 -8.617 -20.422 1 93.88 58 PHE B N 1
ATOM 1953 C CA . PHE B 1 58 ? 7.367 -9.086 -19.109 1 93.88 58 PHE B CA 1
ATOM 1954 C C . PHE B 1 58 ? 8.203 -8.031 -18.391 1 93.88 58 PHE B C 1
ATOM 1956 O O . PHE B 1 58 ? 9.047 -7.371 -19.016 1 93.88 58 PHE B O 1
ATOM 1963 N N . ALA B 1 59 ? 7.973 -7.879 -17.016 1 93.38 59 ALA B N 1
ATOM 1964 C CA . ALA B 1 59 ? 8.758 -7.039 -16.109 1 93.38 59 ALA B CA 1
ATOM 1965 C C . ALA B 1 59 ? 8.555 -5.559 -16.422 1 93.38 59 ALA B C 1
ATOM 1967 O O . ALA B 1 59 ? 9.414 -4.73 -16.109 1 93.38 59 ALA B O 1
ATOM 1968 N N . GLU B 1 60 ? 7.445 -5.258 -17.094 1 94.06 60 GLU B N 1
ATOM 1969 C CA . GLU B 1 60 ? 7.098 -3.855 -17.297 1 94.06 60 GLU B CA 1
ATOM 1970 C C . GLU B 1 60 ? 6.684 -3.195 -15.977 1 94.06 60 GLU B C 1
ATOM 1972 O O . GLU B 1 60 ? 5.84 -3.723 -15.25 1 94.06 60 GLU B O 1
ATOM 1977 N N . ASP B 1 61 ? 7.234 -2.033 -15.75 1 95.44 61 ASP B N 1
ATOM 1978 C CA . ASP B 1 61 ? 6.969 -1.341 -14.492 1 95.44 61 ASP B CA 1
ATOM 1979 C C . ASP B 1 61 ? 5.484 -1.003 -14.359 1 95.44 61 ASP B C 1
ATOM 1981 O O . ASP B 1 61 ? 4.836 -0.621 -15.336 1 95.44 61 ASP B O 1
ATOM 1985 N N . GLU B 1 62 ? 4.992 -1.152 -13.086 1 96.06 62 GLU B N 1
ATOM 1986 C CA . GLU B 1 62 ? 3.621 -0.832 -12.695 1 96.06 62 GLU B CA 1
ATOM 1987 C C . GLU B 1 62 ? 2.615 -1.694 -13.453 1 96.06 62 GLU B C 1
ATOM 1989 O O . GLU B 1 62 ? 1.536 -1.223 -13.812 1 96.06 62 GLU B O 1
ATOM 1994 N N . SER B 1 63 ? 3.01 -2.869 -13.758 1 95.19 63 SER B N 1
ATOM 1995 C CA . SER B 1 63 ? 2.113 -3.807 -14.43 1 95.19 63 SER B CA 1
ATOM 1996 C C . SER B 1 63 ? 2.008 -5.117 -13.664 1 95.19 63 SER B C 1
ATOM 1998 O O . SER B 1 63 ? 2.898 -5.457 -12.883 1 95.19 63 SER B O 1
ATOM 2000 N N . TRP B 1 64 ? 0.878 -5.773 -13.906 1 96.19 64 TRP B N 1
ATOM 2001 C CA . TRP B 1 64 ? 0.681 -7.141 -13.438 1 96.19 64 TRP B CA 1
ATOM 2002 C C . TRP B 1 64 ? 0.898 -8.141 -14.562 1 96.19 64 TRP B C 1
ATOM 2004 O O . TRP B 1 64 ? 0.242 -8.062 -15.609 1 96.19 64 TRP B O 1
ATOM 2014 N N . PHE B 1 65 ? 1.83 -9.023 -14.375 1 97.31 65 PHE B N 1
ATOM 2015 C CA . PHE B 1 65 ? 2.111 -10.102 -15.32 1 97.31 65 PHE B CA 1
ATOM 2016 C C . PHE B 1 65 ? 1.73 -11.453 -14.727 1 97.31 65 PHE B C 1
ATOM 2018 O O . PHE B 1 65 ? 2.178 -11.805 -13.633 1 97.31 65 PHE B O 1
ATOM 2025 N N . GLN B 1 66 ? 0.922 -12.211 -15.477 1 97.94 66 GLN B N 1
ATOM 2026 C CA . GLN B 1 66 ? 0.431 -13.484 -14.977 1 97.94 66 GLN B CA 1
ATOM 2027 C C . GLN B 1 66 ? 1.125 -14.656 -15.672 1 97.94 66 GLN B C 1
ATOM 2029 O O . GLN B 1 66 ? 1.174 -14.711 -16.906 1 97.94 66 GLN B O 1
ATOM 2034 N N . LEU B 1 67 ? 1.63 -15.594 -14.891 1 98.38 67 LEU B N 1
ATOM 2035 C CA . LEU B 1 67 ? 2.252 -16.812 -15.406 1 98.38 67 LEU B CA 1
ATOM 2036 C C . LEU B 1 67 ? 1.333 -18.016 -15.219 1 98.38 67 LEU B C 1
ATOM 2038 O O . LEU B 1 67 ? 0.763 -18.203 -14.148 1 98.38 67 LEU B O 1
ATOM 2042 N N . ALA B 1 68 ? 1.183 -18.781 -16.234 1 98.75 68 ALA B N 1
ATOM 2043 C CA . ALA B 1 68 ? 0.557 -20.094 -16.125 1 98.75 68 ALA B CA 1
ATOM 2044 C C . ALA B 1 68 ? 1.526 -21.125 -15.531 1 98.75 68 ALA B C 1
ATOM 2046 O O . ALA B 1 68 ? 2.705 -21.156 -15.898 1 98.75 68 ALA B O 1
ATOM 2047 N N . VAL B 1 69 ? 1.034 -21.891 -14.609 1 98.88 69 VAL B N 1
ATOM 2048 C CA . VAL B 1 69 ? 1.815 -22.984 -14.031 1 98.88 69 VAL B CA 1
ATOM 2049 C C . VAL B 1 69 ? 1.332 -24.328 -14.586 1 98.88 69 VAL B C 1
ATOM 2051 O O . VAL B 1 69 ? 0.264 -24.812 -14.211 1 98.88 69 VAL B O 1
ATOM 2054 N N . GLU B 1 70 ? 2.172 -24.891 -15.383 1 98.88 70 GLU B N 1
ATOM 2055 C CA . GLU B 1 70 ? 1.837 -26.141 -16.062 1 98.88 70 GLU B CA 1
ATOM 2056 C C . GLU B 1 70 ? 2.596 -27.328 -15.461 1 98.88 70 GLU B C 1
ATOM 2058 O O . GLU B 1 70 ? 3.801 -27.234 -15.219 1 98.88 70 GLU B O 1
ATOM 2063 N N . ILE B 1 71 ? 1.886 -28.406 -15.156 1 98.75 71 ILE B N 1
ATOM 2064 C CA . ILE B 1 71 ? 2.533 -29.641 -14.742 1 98.75 71 ILE B CA 1
ATOM 2065 C C . ILE B 1 71 ? 3.137 -30.344 -15.953 1 98.75 71 ILE B C 1
ATOM 2067 O O . ILE B 1 71 ? 2.416 -30.734 -16.875 1 98.75 71 ILE B O 1
ATOM 2071 N N . GLN B 1 72 ? 4.41 -30.547 -15.945 1 98.38 72 GLN B N 1
ATOM 2072 C CA . GLN B 1 72 ? 5.125 -31.047 -17.109 1 98.38 72 GLN B CA 1
ATOM 2073 C C . GLN B 1 72 ? 4.68 -32.469 -17.453 1 98.38 72 GLN B C 1
ATOM 2075 O O . GLN B 1 72 ? 4.582 -32.812 -18.641 1 98.38 72 GLN B O 1
ATOM 2080 N N . ALA B 1 73 ? 4.375 -33.281 -16.484 1 97.88 73 ALA B N 1
ATOM 2081 C CA . ALA B 1 73 ? 4.094 -34.688 -16.672 1 97.88 73 ALA B CA 1
ATOM 2082 C C . ALA B 1 73 ? 2.824 -34.906 -17.5 1 97.88 73 ALA B C 1
ATOM 2084 O O . ALA B 1 73 ? 2.723 -35.844 -18.266 1 97.88 73 ALA B O 1
ATOM 2085 N N . ASN B 1 74 ? 1.843 -33.969 -17.406 1 97.44 74 ASN B N 1
ATOM 2086 C CA . ASN B 1 74 ? 0.569 -34.219 -18.062 1 97.44 74 ASN B CA 1
ATOM 2087 C C . ASN B 1 74 ? 0.047 -32.969 -18.781 1 97.44 74 ASN B C 1
ATOM 2089 O O . ASN B 1 74 ? -1.027 -33 -19.391 1 97.44 74 ASN B O 1
ATOM 2093 N N . GLY B 1 75 ? 0.758 -31.906 -18.688 1 97.81 75 GLY B N 1
ATOM 2094 C CA . GLY B 1 75 ? 0.386 -30.703 -19.391 1 97.81 75 GLY B CA 1
ATOM 2095 C C . GLY B 1 75 ? -0.749 -29.938 -18.734 1 97.81 75 GLY B C 1
ATOM 2096 O O . GLY B 1 75 ? -1.219 -28.938 -19.266 1 97.81 75 GLY B O 1
ATOM 2097 N N . ALA B 1 76 ? -1.163 -30.328 -17.562 1 98.31 76 ALA B N 1
ATOM 2098 C CA . ALA B 1 76 ? -2.299 -29.703 -16.875 1 98.31 76 ALA B CA 1
ATOM 2099 C C . ALA B 1 76 ? -1.923 -28.344 -16.312 1 98.31 76 ALA B C 1
ATOM 2101 O O . ALA B 1 76 ? -0.801 -28.141 -15.844 1 98.31 76 ALA B O 1
ATOM 2102 N N . LEU B 1 77 ? -2.895 -27.422 -16.406 1 98.75 77 LEU B N 1
ATOM 2103 C CA . LEU B 1 77 ? -2.738 -26.141 -15.727 1 98.75 77 LEU B CA 1
ATOM 2104 C C . LEU B 1 77 ? -3.029 -26.281 -14.234 1 98.75 77 LEU B C 1
ATOM 2106 O O . LEU B 1 77 ? -4.188 -26.391 -13.836 1 98.75 77 LEU B O 1
ATOM 2110 N N . ALA B 1 78 ? -1.994 -26.234 -13.453 1 98.62 78 ALA B N 1
ATOM 2111 C CA . ALA B 1 78 ? -2.143 -26.422 -12.016 1 98.62 78 ALA B CA 1
ATOM 2112 C C . ALA B 1 78 ? -2.643 -25.156 -11.344 1 98.62 78 ALA B C 1
ATOM 2114 O O . ALA B 1 78 ? -3.34 -25.203 -10.328 1 98.62 78 ALA B O 1
ATOM 2115 N N . GLY B 1 79 ? -2.295 -24 -11.844 1 98.56 79 GLY B N 1
ATOM 2116 C CA . GLY B 1 79 ? -2.594 -22.703 -11.281 1 98.56 79 GLY B CA 1
ATOM 2117 C C . GLY B 1 79 ? -1.864 -21.562 -11.977 1 98.56 79 GLY B C 1
ATOM 2118 O O . GLY B 1 79 ? -1.533 -21.672 -13.164 1 98.56 79 GLY B O 1
ATOM 2119 N N . ASP B 1 80 ? -1.759 -20.453 -11.273 1 98.56 80 ASP B N 1
ATOM 2120 C CA . ASP B 1 80 ? -1.089 -19.297 -11.852 1 98.56 80 ASP B CA 1
ATOM 2121 C C . ASP B 1 80 ? -0.4 -18.453 -10.773 1 98.56 80 ASP B C 1
ATOM 2123 O O . ASP B 1 80 ? -0.722 -18.578 -9.586 1 98.56 80 ASP B O 1
ATOM 2127 N N . VAL B 1 81 ? 0.573 -17.734 -11.156 1 98.5 81 VAL B N 1
ATOM 2128 C CA . VAL B 1 81 ? 1.305 -16.797 -10.312 1 98.5 81 VAL B CA 1
ATOM 2129 C C . VAL B 1 81 ? 1.263 -15.406 -10.93 1 98.5 81 VAL B C 1
ATOM 2131 O O . VAL B 1 81 ? 1.597 -15.234 -12.102 1 98.5 81 VAL B O 1
ATOM 2134 N N . GLY B 1 82 ? 0.785 -14.492 -10.195 1 98.19 82 GLY B N 1
ATOM 2135 C CA . GLY B 1 82 ? 0.815 -13.094 -10.602 1 98.19 82 GLY B CA 1
ATOM 2136 C C . GLY B 1 82 ? 1.989 -12.328 -10.023 1 98.19 82 GLY B C 1
ATOM 2137 O O . GLY B 1 82 ? 2.348 -12.523 -8.859 1 98.19 82 GLY B O 1
ATOM 2138 N N . ILE B 1 83 ? 2.615 -11.469 -10.836 1 98.5 83 ILE B N 1
ATOM 2139 C CA . ILE B 1 83 ? 3.729 -10.617 -10.422 1 98.5 83 ILE B CA 1
ATOM 2140 C C . ILE B 1 83 ? 3.418 -9.164 -10.758 1 98.5 83 ILE B C 1
ATOM 2142 O O . ILE B 1 83 ? 3.234 -8.812 -11.93 1 98.5 83 ILE B O 1
ATOM 2146 N N . HIS B 1 84 ? 3.295 -8.359 -9.789 1 98.56 84 HIS B N 1
ATOM 2147 C CA . HIS B 1 84 ? 3.152 -6.918 -9.984 1 98.56 84 HIS B CA 1
ATOM 2148 C C . HIS B 1 84 ? 4.496 -6.207 -9.852 1 98.56 84 HIS B C 1
ATOM 2150 O O . HIS B 1 84 ? 5.051 -6.125 -8.75 1 98.56 84 HIS B O 1
ATOM 2156 N N . PHE B 1 85 ? 5 -5.703 -10.938 1 98.19 85 PHE B N 1
ATOM 2157 C CA . PHE B 1 85 ? 6.266 -4.977 -10.922 1 98.19 85 PHE B CA 1
ATOM 2158 C C . PHE B 1 85 ? 6.039 -3.512 -10.562 1 98.19 85 PHE B C 1
ATOM 2160 O O . PHE B 1 85 ? 5.16 -2.855 -11.125 1 98.19 85 PHE B O 1
ATOM 2167 N N . PHE B 1 86 ? 6.836 -3.049 -9.578 1 97.38 86 PHE B N 1
ATOM 2168 C CA . PHE B 1 86 ? 6.695 -1.646 -9.211 1 97.38 86 PHE B CA 1
ATOM 2169 C C . PHE B 1 86 ? 8.016 -1.089 -8.688 1 97.38 86 PHE B C 1
ATOM 2171 O O . PHE B 1 86 ? 8.977 -1.833 -8.508 1 9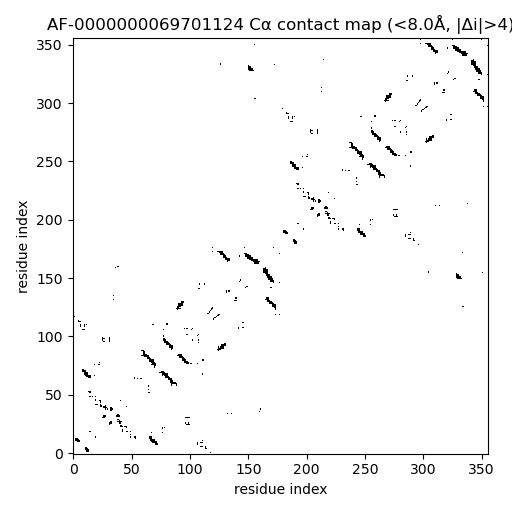7.38 86 PHE B O 1
ATOM 2178 N N . ASP B 1 87 ? 8.086 0.216 -8.539 1 96.62 87 ASP B N 1
ATOM 2179 C CA . ASP B 1 87 ? 9.281 0.899 -8.062 1 96.62 87 ASP B CA 1
ATOM 2180 C C . ASP B 1 87 ? 10.438 0.743 -9.055 1 96.62 87 ASP B C 1
ATOM 2182 O O . ASP B 1 87 ? 11.555 0.413 -8.664 1 96.62 87 ASP B O 1
ATOM 2186 N N . GLN B 1 88 ? 10.062 0.876 -10.352 1 93.88 88 GLN B N 1
ATOM 2187 C CA . GLN B 1 88 ? 11.031 0.831 -11.445 1 93.88 88 GLN B CA 1
ATOM 2188 C C . GLN B 1 88 ? 11.766 -0.506 -11.469 1 93.88 88 GLN B C 1
ATOM 2190 O O . GLN B 1 88 ? 12.984 -0.548 -11.664 1 93.88 88 GLN B O 1
ATOM 2195 N N . GLY B 1 89 ? 11.008 -1.546 -11.109 1 92.56 89 GLY B N 1
ATOM 2196 C CA . GLY B 1 89 ? 11.547 -2.893 -11.219 1 92.56 89 GLY B CA 1
ATOM 2197 C C . GLY B 1 89 ? 12.398 -3.293 -10.023 1 92.56 89 GLY B C 1
ATOM 2198 O O . GLY B 1 89 ? 13.102 -4.305 -10.07 1 92.56 89 GLY B O 1
ATOM 2199 N N . ARG B 1 90 ? 12.367 -2.541 -8.969 1 96.75 90 ARG B N 1
ATOM 2200 C CA . ARG B 1 90 ? 13.18 -2.875 -7.805 1 96.75 90 ARG B CA 1
ATOM 2201 C C . ARG B 1 90 ? 12.414 -3.764 -6.836 1 96.75 90 ARG B C 1
ATOM 2203 O O . ARG B 1 90 ? 13.016 -4.434 -5.992 1 96.75 90 ARG B O 1
ATOM 2210 N N . GLN B 1 91 ? 11.102 -3.682 -6.941 1 98.69 91 GLN B N 1
ATOM 2211 C CA . GLN B 1 91 ? 10.266 -4.492 -6.066 1 98.69 91 GLN B CA 1
ATOM 2212 C C . GLN B 1 91 ? 9.141 -5.172 -6.852 1 98.69 91 GLN B C 1
ATOM 2214 O O . GLN B 1 91 ? 8.836 -4.773 -7.977 1 98.69 91 GLN B O 1
ATOM 2219 N N . ALA B 1 92 ? 8.547 -6.195 -6.281 1 98.75 92 ALA B N 1
ATOM 2220 C CA . ALA B 1 92 ? 7.41 -6.875 -6.895 1 98.75 92 ALA B CA 1
ATOM 2221 C C . ALA B 1 92 ? 6.465 -7.434 -5.832 1 98.75 92 ALA B C 1
ATOM 2223 O O . ALA B 1 92 ? 6.898 -7.801 -4.738 1 98.75 92 ALA B O 1
ATOM 2224 N N . GLU B 1 93 ? 5.238 -7.422 -6.125 1 98.88 93 GLU B N 1
ATOM 2225 C CA . GLU B 1 93 ? 4.215 -8.102 -5.336 1 98.88 93 GLU B CA 1
ATOM 2226 C C . GLU B 1 93 ? 3.803 -9.422 -5.984 1 98.88 93 GLU B C 1
ATOM 2228 O O . GLU B 1 93 ? 3.549 -9.477 -7.188 1 98.88 93 GLU B O 1
ATOM 2233 N N . LEU B 1 94 ? 3.783 -10.406 -5.215 1 98.75 94 LEU B N 1
ATOM 2234 C CA . LEU B 1 94 ? 3.473 -11.734 -5.723 1 98.75 94 LEU B CA 1
ATOM 2235 C C . LEU B 1 94 ? 2.096 -12.195 -5.25 1 98.75 94 LEU B C 1
ATOM 2237 O O . LEU B 1 94 ? 1.711 -11.938 -4.109 1 98.75 94 LEU B O 1
ATOM 2241 N N . GLY B 1 95 ? 1.386 -12.836 -6.094 1 97.44 95 GLY B N 1
ATOM 2242 C CA . GLY B 1 95 ? 0.165 -13.578 -5.809 1 97.44 95 GLY B CA 1
ATOM 2243 C C . GLY B 1 95 ? 0.109 -14.922 -6.504 1 97.44 95 GLY B C 1
ATOM 2244 O O . GLY B 1 95 ? 0.809 -15.148 -7.496 1 97.44 95 GLY B O 1
ATOM 2245 N N . MET B 1 96 ? -0.687 -15.82 -5.965 1 96.94 96 MET B N 1
ATOM 2246 C CA . MET B 1 96 ? -0.794 -17.141 -6.586 1 96.94 96 MET B CA 1
ATOM 2247 C C . MET B 1 96 ? -2.189 -17.719 -6.387 1 96.94 96 MET B C 1
ATOM 2249 O O . MET B 1 96 ? -2.828 -17.469 -5.363 1 96.94 96 MET B O 1
ATOM 2253 N N . THR B 1 97 ? -2.621 -18.391 -7.324 1 97.31 97 THR B N 1
ATOM 2254 C CA . THR B 1 97 ?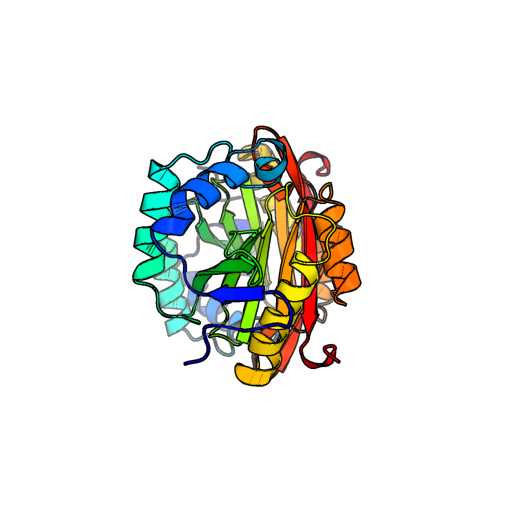 -3.893 -19.109 -7.316 1 97.31 97 THR B CA 1
ATOM 2255 C C . THR B 1 97 ? -3.736 -20.5 -7.93 1 97.31 97 THR B C 1
ATOM 2257 O O . THR B 1 97 ? -3.277 -20.641 -9.07 1 97.31 97 THR B O 1
ATOM 2260 N N . PHE B 1 98 ? -4.074 -21.5 -7.184 1 97.69 98 PHE B N 1
ATOM 2261 C CA . PHE B 1 98 ? -3.945 -22.875 -7.68 1 97.69 98 PHE B CA 1
ATOM 2262 C C . PHE B 1 98 ? -5.281 -23.594 -7.613 1 97.69 98 PHE B C 1
ATOM 2264 O O . PHE B 1 98 ? -6.039 -23.438 -6.652 1 97.69 98 PHE B O 1
ATOM 2271 N N . SER B 1 99 ? -5.488 -24.453 -8.625 1 97.5 99 SER B N 1
ATOM 2272 C CA . SER B 1 99 ? -6.656 -25.312 -8.641 1 97.5 99 SER B CA 1
ATOM 2273 C C . SER B 1 99 ? -6.664 -26.25 -7.434 1 97.5 99 SER B C 1
ATOM 2275 O O . SER B 1 99 ? -5.633 -26.844 -7.094 1 97.5 99 SER B O 1
ATOM 2277 N N . PRO B 1 100 ? -7.824 -26.406 -6.828 1 97 100 PRO B N 1
ATOM 2278 C CA . PRO B 1 100 ? -7.91 -27.328 -5.691 1 97 100 PRO B CA 1
ATOM 2279 C C . PRO B 1 100 ? -7.406 -28.719 -6.031 1 97 100 PRO B C 1
ATOM 2281 O O . PRO B 1 100 ? -6.832 -29.406 -5.18 1 97 100 PRO B O 1
ATOM 2284 N N . ALA B 1 101 ? -7.523 -29.109 -7.238 1 96.75 101 ALA B N 1
ATOM 2285 C CA . ALA B 1 101 ? -7.117 -30.438 -7.695 1 96.75 101 ALA B CA 1
ATOM 2286 C C . ALA B 1 101 ? -5.609 -30.625 -7.547 1 96.75 101 ALA B C 1
ATOM 2288 O O . ALA B 1 101 ? -5.121 -31.75 -7.5 1 96.75 101 ALA B O 1
ATOM 2289 N N . TYR B 1 102 ? -4.914 -29.578 -7.426 1 97.44 102 TYR B N 1
ATOM 2290 C CA . TYR B 1 102 ? -3.459 -29.672 -7.438 1 97.44 102 TYR B CA 1
ATOM 2291 C C . TYR B 1 102 ? -2.857 -29 -6.215 1 97.44 102 TYR B C 1
ATOM 2293 O O . TYR B 1 102 ? -1.686 -28.609 -6.223 1 97.44 102 TYR B O 1
ATOM 2301 N N . GLN B 1 103 ? -3.627 -28.719 -5.203 1 95.81 103 GLN B N 1
ATOM 2302 C CA . GLN B 1 103 ? -3.141 -28.141 -3.951 1 95.81 103 GLN B CA 1
ATOM 2303 C C . GLN B 1 103 ? -2.576 -29.219 -3.033 1 95.81 103 GLN B C 1
ATOM 2305 O O . GLN B 1 103 ? -2.834 -30.406 -3.234 1 95.81 103 GLN B O 1
ATOM 2310 N N . HIS B 1 104 ? -1.756 -28.797 -2.141 1 95.62 104 HIS B N 1
ATOM 2311 C CA . HIS B 1 104 ? -1.157 -29.656 -1.124 1 95.62 104 HIS B CA 1
ATOM 2312 C C . HIS B 1 104 ? -0.258 -30.719 -1.754 1 95.62 104 HIS B C 1
ATOM 2314 O O . HIS B 1 104 ? -0.17 -31.844 -1.253 1 95.62 104 HIS B O 1
ATOM 2320 N N . GLN B 1 105 ? 0.262 -30.375 -2.883 1 97 105 GLN B N 1
ATOM 2321 C CA . GLN B 1 105 ? 1.174 -31.281 -3.572 1 97 105 GLN B CA 1
ATOM 2322 C C . GLN B 1 105 ? 2.541 -30.641 -3.777 1 97 105 GLN B C 1
ATOM 2324 O O . GLN B 1 105 ? 3.385 -31.172 -4.5 1 97 105 GLN B O 1
ATOM 2329 N N . GLY B 1 106 ? 2.715 -29.484 -3.256 1 97.88 106 GLY B N 1
ATOM 2330 C CA . GLY B 1 106 ? 4 -28.797 -3.297 1 97.88 106 GLY B CA 1
ATOM 2331 C C . GLY B 1 106 ? 4.199 -27.969 -4.551 1 97.88 106 GLY B C 1
ATOM 2332 O O . GLY B 1 106 ? 5.25 -27.359 -4.734 1 97.88 106 GLY B O 1
ATOM 2333 N N . TYR B 1 107 ? 3.221 -27.906 -5.445 1 98.56 107 TYR B N 1
ATOM 2334 C CA . TYR B 1 107 ? 3.361 -27.188 -6.711 1 98.56 107 TYR B CA 1
ATOM 2335 C C . TYR B 1 107 ? 3.49 -25.688 -6.48 1 98.56 107 TYR B C 1
ATOM 2337 O O . TYR B 1 107 ? 4.312 -25.031 -7.117 1 98.56 107 TYR B O 1
ATOM 2345 N N . ALA B 1 108 ? 2.693 -25.172 -5.59 1 98.5 108 ALA B N 1
ATOM 2346 C CA . ALA B 1 108 ? 2.762 -23.734 -5.312 1 98.5 108 ALA B CA 1
ATOM 2347 C C . ALA B 1 108 ? 4.137 -23.344 -4.777 1 98.5 108 ALA B C 1
ATOM 2349 O O . ALA B 1 108 ? 4.723 -22.359 -5.219 1 98.5 108 ALA B O 1
ATOM 2350 N N . ARG B 1 109 ? 4.609 -24.109 -3.867 1 98.56 109 ARG B N 1
ATOM 2351 C CA . ARG B 1 109 ? 5.93 -23.844 -3.303 1 98.56 109 ARG B CA 1
ATOM 2352 C C . ARG B 1 109 ? 7.008 -23.906 -4.379 1 98.56 109 ARG B C 1
ATOM 2354 O O . ARG B 1 109 ? 7.875 -23.031 -4.449 1 98.56 109 ARG B O 1
ATOM 2361 N N . GLU B 1 110 ? 6.941 -24.938 -5.172 1 98.75 110 GLU B N 1
ATOM 2362 C CA . GLU B 1 110 ? 7.895 -25.109 -6.262 1 98.75 110 GLU B CA 1
ATOM 2363 C C . GLU B 1 110 ? 7.832 -23.953 -7.246 1 98.75 110 GLU B C 1
ATOM 2365 O O . GLU B 1 110 ? 8.867 -23.406 -7.648 1 98.75 110 GLU B O 1
ATOM 2370 N N . ALA B 1 111 ? 6.645 -23.516 -7.598 1 98.81 111 ALA B N 1
ATOM 2371 C CA . ALA B 1 111 ? 6.449 -22.391 -8.523 1 98.81 111 ALA B CA 1
ATOM 2372 C C . ALA B 1 111 ? 6.984 -21.094 -7.938 1 98.81 111 ALA B C 1
ATOM 2374 O O . ALA B 1 111 ? 7.719 -20.359 -8.602 1 98.81 111 ALA B O 1
ATOM 2375 N N . MET B 1 112 ? 6.629 -20.844 -6.699 1 98.75 112 MET B N 1
ATOM 2376 C CA . MET B 1 112 ? 7.031 -19.609 -6.039 1 98.75 112 MET B CA 1
ATOM 2377 C C . MET B 1 112 ? 8.547 -19.547 -5.902 1 98.75 112 MET B C 1
ATOM 2379 O O . MET B 1 112 ? 9.141 -18.484 -6.098 1 98.75 112 MET B O 1
ATOM 2383 N N . ARG B 1 113 ? 9.18 -20.594 -5.637 1 98.69 113 ARG B N 1
ATOM 2384 C CA . ARG B 1 113 ? 10.633 -20.625 -5.547 1 98.69 113 ARG B CA 1
ATOM 2385 C C . ARG B 1 113 ? 11.273 -20.25 -6.887 1 98.69 113 ARG B C 1
ATOM 2387 O O . ARG B 1 113 ? 12.266 -19.516 -6.93 1 98.69 113 ARG B O 1
ATOM 2394 N N . ALA B 1 114 ? 10.703 -20.797 -7.918 1 98.56 114 ALA B N 1
ATOM 2395 C CA . ALA B 1 114 ? 11.227 -20.484 -9.25 1 98.56 114 ALA B CA 1
ATOM 2396 C C . ALA B 1 114 ? 11.078 -19 -9.57 1 98.56 114 ALA B C 1
ATOM 2398 O O . ALA B 1 114 ? 12 -18.391 -10.109 1 98.56 114 ALA B O 1
ATOM 2399 N N . VAL B 1 115 ? 9.945 -18.438 -9.234 1 98.56 115 VAL B N 1
ATOM 2400 C CA . VAL B 1 115 ? 9.68 -17.031 -9.492 1 98.56 115 VAL B CA 1
ATOM 2401 C C . VAL B 1 115 ? 10.609 -16.172 -8.641 1 98.56 115 VAL B C 1
ATOM 2403 O O . VAL B 1 115 ? 11.188 -15.188 -9.125 1 98.56 115 VAL B O 1
ATOM 2406 N N . MET B 1 116 ? 10.758 -16.562 -7.402 1 98.56 116 MET B N 1
ATOM 2407 C CA . MET B 1 116 ? 11.656 -15.836 -6.508 1 98.56 116 MET B CA 1
ATOM 2408 C C . MET B 1 116 ? 13.078 -15.844 -7.043 1 98.56 116 MET B C 1
ATOM 2410 O O . MET B 1 116 ? 13.766 -14.812 -7.008 1 98.56 116 MET B O 1
ATOM 2414 N N . ALA B 1 117 ? 13.516 -16.984 -7.496 1 98.12 117 ALA B N 1
ATOM 2415 C CA . ALA B 1 117 ? 14.859 -17.094 -8.062 1 98.12 117 ALA B CA 1
ATOM 2416 C C . ALA B 1 117 ? 15.023 -16.156 -9.258 1 98.12 117 ALA B C 1
ATOM 2418 O O . ALA B 1 117 ? 16.031 -15.453 -9.367 1 98.12 117 ALA B O 1
ATOM 2419 N N . LEU B 1 118 ? 14.055 -16.188 -10.094 1 97.88 118 LEU B N 1
ATOM 2420 C CA . LEU B 1 118 ? 14.078 -15.297 -11.258 1 97.88 118 LEU B CA 1
ATOM 2421 C C . LEU B 1 118 ? 14.172 -13.836 -10.828 1 97.88 118 LEU B C 1
ATOM 2423 O O . LEU B 1 118 ? 15.031 -13.102 -11.312 1 97.88 118 LEU B O 1
ATOM 2427 N N . LEU B 1 119 ? 13.344 -13.398 -9.883 1 98.12 119 LEU B N 1
ATOM 2428 C CA . LEU B 1 119 ? 13.219 -11.992 -9.492 1 98.12 119 LEU B CA 1
ATOM 2429 C C . LEU B 1 119 ? 14.445 -11.539 -8.711 1 98.12 119 LEU B C 1
ATOM 2431 O O . LEU B 1 119 ? 14.953 -10.438 -8.938 1 98.12 119 LEU B O 1
ATOM 2435 N N . PHE B 1 120 ? 14.984 -12.375 -7.859 1 98.25 120 PHE B N 1
ATOM 2436 C CA . PHE B 1 120 ? 16.109 -11.977 -7.016 1 98.25 120 PHE B CA 1
ATOM 2437 C C . PHE B 1 120 ? 17.438 -12.188 -7.75 1 98.25 120 PHE B C 1
ATOM 2439 O O . PHE B 1 120 ? 18.328 -11.336 -7.676 1 98.25 120 PHE B O 1
ATOM 2446 N N . GLU B 1 121 ? 17.594 -13.266 -8.445 1 96.56 121 GLU B N 1
ATOM 2447 C CA . GLU B 1 121 ? 18.906 -13.641 -8.969 1 96.56 121 GLU B CA 1
ATOM 2448 C C . GLU B 1 121 ? 19.109 -13.094 -10.375 1 96.56 121 GLU B C 1
ATOM 2450 O O . GLU B 1 121 ? 20.203 -12.648 -10.719 1 96.56 121 GLU B O 1
ATOM 2455 N N . GLN B 1 122 ? 18.125 -13.18 -11.164 1 95.44 122 GLN B N 1
ATOM 2456 C CA . GLN B 1 122 ? 18.297 -12.773 -12.555 1 95.44 122 GLN B CA 1
ATOM 2457 C C . GLN B 1 122 ? 17.922 -11.312 -12.75 1 95.44 122 GLN B C 1
ATOM 2459 O O . GLN B 1 122 ? 18.609 -10.578 -13.469 1 95.44 122 GLN B O 1
ATOM 2464 N N . LEU B 1 123 ? 16.875 -10.852 -12.07 1 96.19 123 LEU B N 1
ATOM 2465 C CA . LEU B 1 123 ? 16.406 -9.492 -12.281 1 96.19 123 LEU B CA 1
ATOM 2466 C C . LEU B 1 123 ? 16.875 -8.57 -11.148 1 96.19 123 LEU B C 1
ATOM 2468 O O . LEU B 1 123 ? 16.641 -7.363 -11.188 1 96.19 123 LEU B O 1
ATOM 2472 N N . ALA B 1 124 ? 17.375 -9.109 -10.062 1 96.38 124 ALA B N 1
ATOM 2473 C CA . ALA B 1 124 ? 18.047 -8.383 -8.984 1 96.38 124 ALA B CA 1
ATOM 2474 C C . ALA B 1 124 ? 17.062 -7.469 -8.258 1 96.38 124 ALA B C 1
ATOM 2476 O O . ALA B 1 124 ? 17.391 -6.332 -7.91 1 96.38 124 ALA B O 1
ATOM 2477 N N . HIS B 1 125 ? 15.875 -7.926 -8.156 1 98.25 125 HIS B N 1
ATOM 2478 C CA . HIS B 1 125 ? 14.914 -7.195 -7.328 1 98.25 125 HIS B CA 1
ATOM 2479 C C . HIS B 1 125 ? 15.43 -7.047 -5.902 1 98.25 125 HIS B C 1
ATOM 2481 O O . HIS B 1 125 ? 16.078 -7.945 -5.375 1 98.25 125 HIS B O 1
ATOM 2487 N N . HIS B 1 126 ? 15.109 -5.906 -5.262 1 98.5 126 HIS B N 1
ATOM 2488 C CA . HIS B 1 126 ? 15.523 -5.598 -3.9 1 98.5 126 HIS B CA 1
ATOM 2489 C C . HIS B 1 126 ? 14.602 -6.262 -2.881 1 98.5 126 HIS B C 1
ATOM 2491 O O . HIS B 1 126 ? 15.07 -6.758 -1.851 1 98.5 126 HIS B O 1
ATOM 2497 N N . ARG B 1 127 ? 13.312 -6.328 -3.188 1 98.69 127 ARG B N 1
ATOM 2498 C CA . ARG B 1 127 ? 12.297 -6.676 -2.199 1 98.69 127 ARG B CA 1
ATOM 2499 C C . ARG B 1 127 ? 11.062 -7.266 -2.869 1 98.69 127 ARG B C 1
ATOM 2501 O O . ARG B 1 127 ? 10.617 -6.777 -3.914 1 98.69 127 ARG B O 1
ATOM 2508 N N . LEU B 1 128 ? 10.578 -8.352 -2.354 1 98.88 128 LEU B N 1
ATOM 2509 C CA . LEU B 1 128 ? 9.328 -8.969 -2.775 1 98.88 128 LEU B CA 1
ATOM 2510 C C . LEU B 1 128 ? 8.281 -8.891 -1.666 1 98.88 128 LEU B C 1
ATOM 2512 O O . LEU B 1 128 ? 8.602 -9.086 -0.492 1 98.88 128 LEU B O 1
ATOM 2516 N N . ILE B 1 129 ? 7.004 -8.625 -2.061 1 98.94 129 ILE B N 1
ATOM 2517 C CA . ILE B 1 129 ? 5.945 -8.609 -1.061 1 98.94 129 ILE B CA 1
ATOM 2518 C C . ILE B 1 129 ? 4.773 -9.461 -1.535 1 98.94 129 ILE B C 1
ATOM 2520 O O . ILE B 1 129 ? 4.707 -9.844 -2.707 1 98.94 129 ILE B O 1
ATOM 2524 N N . ALA B 1 130 ? 3.922 -9.773 -0.634 1 98.81 130 ALA B N 1
ATOM 2525 C CA . ALA B 1 130 ? 2.643 -10.438 -0.88 1 98.81 130 ALA B CA 1
ATOM 2526 C C . ALA B 1 130 ? 1.607 -10.031 0.166 1 98.81 130 ALA B C 1
ATOM 2528 O O . ALA B 1 130 ? 1.924 -9.93 1.354 1 98.81 130 ALA B O 1
ATOM 2529 N N . VAL B 1 131 ? 0.446 -9.789 -0.264 1 98.5 131 VAL B N 1
ATOM 2530 C CA . VAL B 1 131 ? -0.662 -9.438 0.619 1 98.5 131 VAL B CA 1
ATOM 2531 C C . VAL B 1 131 ? -1.703 -10.555 0.606 1 98.5 131 VAL B C 1
ATOM 2533 O O . VAL B 1 131 ? -2.117 -11.016 -0.461 1 98.5 131 VAL B O 1
ATOM 2536 N N . VAL B 1 132 ? -2.131 -10.992 1.805 1 97.88 132 VAL B N 1
ATOM 2537 C CA . VAL B 1 132 ? -3.045 -12.125 1.885 1 97.88 132 VAL B CA 1
ATOM 2538 C C . VAL B 1 132 ? -4.129 -11.852 2.926 1 97.88 132 VAL B C 1
ATOM 2540 O O . VAL B 1 132 ? -3.871 -11.188 3.934 1 97.88 132 VAL B O 1
ATOM 2543 N N . ASP B 1 133 ? -5.301 -12.398 2.68 1 97.25 133 ASP B N 1
ATOM 2544 C CA . ASP B 1 133 ? -6.336 -12.406 3.709 1 97.25 133 ASP B CA 1
ATOM 2545 C C . ASP B 1 133 ? -5.875 -13.18 4.941 1 97.25 133 ASP B C 1
ATOM 2547 O O . ASP B 1 133 ? -5.277 -14.25 4.824 1 97.25 133 ASP B O 1
ATOM 2551 N N . THR B 1 134 ? -6.168 -12.594 6.145 1 97.69 134 THR B N 1
ATOM 2552 C CA . THR B 1 134 ? -5.684 -13.203 7.375 1 97.69 134 THR B CA 1
ATOM 2553 C C . THR B 1 134 ? -6.289 -14.586 7.566 1 97.69 134 THR B C 1
ATOM 2555 O O . THR B 1 134 ? -5.758 -15.406 8.32 1 97.69 134 THR B O 1
ATOM 2558 N N . ARG B 1 135 ? -7.371 -14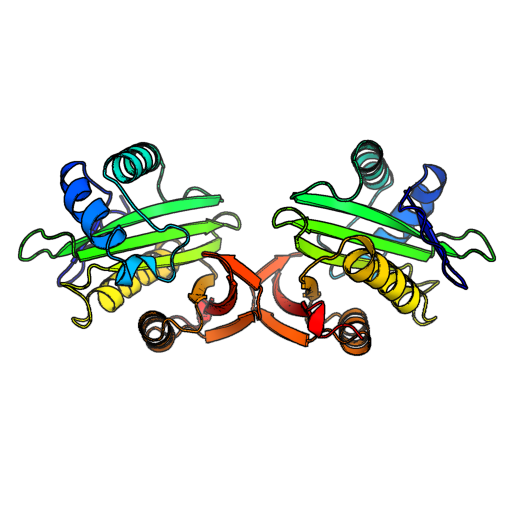.938 6.926 1 96.75 135 ARG B N 1
ATOM 2559 C CA . ARG B 1 135 ? -8.062 -16.219 7.055 1 96.75 135 ARG B CA 1
ATOM 2560 C C . ARG B 1 135 ? -7.477 -17.25 6.098 1 96.75 135 ARG B C 1
ATOM 2562 O O . ARG B 1 135 ? -7.785 -18.438 6.195 1 96.75 135 ARG B O 1
ATOM 2569 N N . ASN B 1 136 ? -6.684 -16.828 5.125 1 96.19 136 ASN B N 1
ATOM 2570 C CA . ASN B 1 136 ? -6.105 -17.719 4.129 1 96.19 136 ASN B CA 1
ATOM 2571 C C . ASN B 1 136 ? -4.879 -18.453 4.672 1 96.19 136 ASN B C 1
ATOM 2573 O O . ASN B 1 136 ? -3.752 -18.172 4.254 1 96.19 136 ASN B O 1
ATOM 2577 N N . THR B 1 137 ? -5.078 -19.406 5.449 1 96.75 137 THR B N 1
ATOM 2578 C CA . THR B 1 137 ? -4.023 -20.109 6.184 1 96.75 137 THR B CA 1
ATOM 2579 C C . THR B 1 137 ? -3.07 -20.812 5.227 1 96.75 137 THR B C 1
ATOM 2581 O O . THR B 1 137 ? -1.877 -20.938 5.508 1 96.75 137 THR B O 1
ATOM 2584 N N . GLY B 1 138 ? -3.582 -21.328 4.082 1 96.06 138 GLY B N 1
ATOM 2585 C CA . GLY B 1 138 ? -2.729 -21.953 3.088 1 96.06 138 GLY B CA 1
ATOM 2586 C C . GLY B 1 138 ? -1.674 -21.016 2.531 1 96.06 138 GLY B C 1
ATOM 2587 O O . GLY B 1 138 ? -0.493 -21.359 2.473 1 96.06 138 GLY B O 1
ATOM 2588 N N . ALA B 1 139 ? -2.094 -19.844 2.133 1 97.19 139 ALA B N 1
ATOM 2589 C CA . ALA B 1 139 ? -1.162 -18.844 1.609 1 97.19 139 ALA B CA 1
ATOM 2590 C C . ALA B 1 139 ? -0.184 -18.391 2.688 1 97.19 139 ALA B C 1
ATOM 2592 O O . ALA B 1 139 ? 1.004 -18.203 2.416 1 97.19 139 ALA B O 1
ATOM 2593 N N . ILE B 1 140 ? -0.679 -18.234 3.91 1 98.31 140 ILE B N 1
ATOM 2594 C CA . ILE B 1 140 ? 0.136 -17.812 5.047 1 98.31 140 ILE B CA 1
ATOM 2595 C C . ILE B 1 140 ? 1.263 -18.812 5.27 1 98.31 140 ILE B C 1
ATOM 2597 O O . ILE B 1 140 ? 2.438 -18.438 5.32 1 98.31 140 ILE B O 1
ATOM 2601 N N . LYS B 1 141 ? 0.916 -20.047 5.348 1 98.19 141 LYS B N 1
ATOM 2602 C CA . LYS B 1 141 ? 1.899 -21.109 5.578 1 98.19 141 LYS B CA 1
ATOM 2603 C C . LYS B 1 141 ? 2.914 -21.172 4.441 1 98.19 141 LYS B C 1
ATOM 2605 O O . LYS B 1 141 ? 4.105 -21.375 4.676 1 98.19 141 LYS B O 1
ATOM 2610 N N . LEU B 1 142 ? 2.459 -21.031 3.244 1 98.31 142 LEU B N 1
ATOM 2611 C CA . LEU B 1 142 ? 3.342 -21.031 2.082 1 98.31 142 LEU B CA 1
ATOM 2612 C C . LEU B 1 142 ? 4.379 -19.922 2.178 1 98.31 142 LEU B C 1
ATOM 2614 O O . LEU B 1 142 ? 5.578 -20.172 2.041 1 98.31 142 LEU B O 1
ATOM 2618 N N . LEU B 1 143 ? 3.932 -18.703 2.426 1 98.62 143 LEU B N 1
ATOM 2619 C CA . LEU B 1 143 ? 4.824 -17.547 2.471 1 98.62 143 LEU B CA 1
ATOM 2620 C C . LEU B 1 143 ? 5.812 -17.672 3.627 1 98.62 143 LEU B C 1
ATOM 2622 O O . LEU B 1 143 ? 7.004 -17.422 3.457 1 98.62 143 LEU B O 1
ATOM 2626 N N . GLU B 1 144 ? 5.258 -18 4.762 1 98.56 144 GLU B N 1
ATOM 2627 C CA . GLU B 1 144 ? 6.145 -18.203 5.906 1 98.56 144 GLU B CA 1
ATOM 2628 C C . GLU B 1 144 ? 7.16 -19.312 5.633 1 98.56 144 GLU B C 1
ATOM 2630 O O . GLU B 1 144 ? 8.336 -19.172 5.965 1 98.56 144 GLU B O 1
ATOM 2635 N N . GLY B 1 145 ? 6.699 -20.375 5.023 1 98.25 145 GLY B N 1
ATOM 2636 C CA . GLY B 1 145 ? 7.582 -21.469 4.656 1 98.25 145 GLY B CA 1
ATOM 2637 C C . GLY B 1 145 ? 8.656 -21.062 3.66 1 98.25 145 GLY B C 1
ATOM 2638 O O . GLY B 1 145 ? 9.719 -21.672 3.602 1 98.25 145 GLY B O 1
ATOM 2639 N N . LEU B 1 146 ? 8.414 -20.078 2.873 1 98.31 146 LEU B N 1
ATOM 2640 C CA . LEU B 1 146 ? 9.336 -19.594 1.854 1 98.31 146 LEU B CA 1
ATOM 2641 C C . LEU B 1 146 ? 10.258 -18.516 2.418 1 98.31 146 LEU B C 1
ATOM 2643 O O . LEU B 1 146 ? 11.102 -17.969 1.699 1 98.31 146 LEU B O 1
ATOM 2647 N N . GLY B 1 147 ? 10.062 -18.125 3.666 1 98.38 147 GLY B N 1
ATOM 2648 C CA . GLY B 1 147 ? 10.992 -17.234 4.34 1 98.38 147 GLY B CA 1
ATOM 2649 C C . GLY B 1 147 ? 10.5 -15.797 4.41 1 98.38 147 GLY B C 1
ATOM 2650 O O . GLY B 1 147 ? 11.203 -14.914 4.914 1 98.38 147 GLY B O 1
ATOM 2651 N N . PHE B 1 148 ? 9.281 -15.578 3.955 1 98.81 148 PHE B N 1
ATOM 2652 C CA . PHE B 1 148 ? 8.742 -14.227 4.043 1 98.81 148 PHE B CA 1
ATOM 2653 C C . PHE B 1 148 ? 8.445 -13.852 5.492 1 98.81 148 PHE B C 1
ATOM 2655 O O . PHE B 1 148 ? 7.949 -14.68 6.262 1 98.81 148 PHE B O 1
ATOM 2662 N N . ARG B 1 149 ? 8.68 -12.602 5.797 1 98.5 149 ARG B N 1
ATOM 2663 C CA . ARG B 1 149 ? 8.383 -12.062 7.121 1 98.5 149 ARG B CA 1
ATOM 2664 C C . ARG B 1 149 ? 7.07 -11.281 7.113 1 98.5 149 ARG B C 1
ATOM 2666 O O . ARG B 1 149 ? 6.793 -10.531 6.18 1 98.5 149 ARG B O 1
ATOM 2673 N N . ARG B 1 150 ? 6.297 -11.508 8.141 1 98.81 150 ARG B N 1
ATOM 2674 C CA . ARG B 1 150 ? 5.09 -10.695 8.258 1 98.81 150 ARG B CA 1
ATOM 2675 C C . ARG B 1 150 ? 5.426 -9.281 8.703 1 98.81 150 ARG B C 1
ATOM 2677 O O . ARG B 1 150 ? 5.934 -9.07 9.805 1 98.81 150 ARG B O 1
ATOM 2684 N N . GLU B 1 151 ? 5.117 -8.336 7.883 1 98.88 151 GLU B N 1
ATOM 2685 C CA . GLU B 1 151 ? 5.453 -6.949 8.203 1 98.88 151 GLU B CA 1
ATOM 2686 C C . GLU B 1 151 ? 4.219 -6.164 8.633 1 98.88 151 GLU B C 1
ATOM 2688 O O . GLU B 1 151 ? 4.332 -5.074 9.195 1 98.88 151 GLU B O 1
ATOM 2693 N N . ALA B 1 152 ? 3.045 -6.711 8.312 1 98.88 152 ALA B N 1
ATOM 2694 C CA . ALA B 1 152 ? 1.856 -5.918 8.609 1 98.88 152 ALA B CA 1
ATOM 2695 C C . ALA B 1 152 ? 0.677 -6.816 8.977 1 98.88 152 ALA B C 1
ATOM 2697 O O . ALA B 1 152 ? 0.571 -7.941 8.484 1 98.88 152 ALA B O 1
ATOM 2698 N N . HIS B 1 153 ? -0.116 -6.418 9.805 1 98.88 153 HIS B N 1
ATOM 2699 C CA . HIS B 1 153 ? -1.5 -6.82 10.031 1 98.88 153 HIS B CA 1
ATOM 2700 C C . HIS B 1 153 ? -2.451 -5.641 9.867 1 98.88 153 HIS B C 1
ATOM 2702 O O . HIS B 1 153 ? -2.598 -4.824 10.781 1 98.88 153 HIS B O 1
ATOM 2708 N N . TYR B 1 154 ? -3.078 -5.504 8.719 1 98.62 154 TYR B N 1
ATOM 2709 C CA . TYR B 1 154 ? -4.035 -4.449 8.406 1 98.62 154 TYR B CA 1
ATOM 2710 C C . TYR B 1 154 ? -5.43 -4.816 8.906 1 98.62 154 TYR B C 1
ATOM 2712 O O . TYR B 1 154 ? -6.055 -5.746 8.391 1 98.62 154 TYR B O 1
ATOM 2720 N N . ARG B 1 155 ? -5.906 -4.062 9.805 1 98.5 155 ARG B N 1
ATOM 2721 C CA . ARG B 1 155 ? -7.238 -4.324 10.336 1 98.5 155 ARG B CA 1
ATOM 2722 C C . ARG B 1 155 ? -8.305 -3.598 9.523 1 98.5 155 ARG B C 1
ATOM 2724 O O . ARG B 1 155 ? -8.203 -2.389 9.305 1 98.5 155 ARG B O 1
ATOM 2731 N N . GLN B 1 156 ? -9.336 -4.355 9.039 1 98.12 156 GLN B N 1
ATOM 2732 C CA . GLN B 1 156 ? -10.484 -3.826 8.312 1 98.12 156 GLN B CA 1
ATOM 2733 C C . GLN B 1 156 ? -10.039 -2.873 7.207 1 98.12 156 GLN B C 1
ATOM 2735 O O . GLN B 1 156 ? -10.562 -1.76 7.094 1 98.12 156 GLN B O 1
ATOM 2740 N N . ASN B 1 157 ? -9.039 -3.275 6.418 1 97.19 157 ASN B N 1
ATOM 2741 C CA . ASN B 1 157 ? -8.406 -2.381 5.453 1 97.19 157 ASN B CA 1
ATOM 2742 C C . ASN B 1 157 ? -9 -2.557 4.059 1 97.19 157 ASN B C 1
ATOM 2744 O O . ASN B 1 157 ? -8.781 -1.722 3.178 1 97.19 157 ASN B O 1
ATOM 2748 N N . ILE B 1 158 ? -9.727 -3.568 3.854 1 95.94 158 ILE B N 1
ATOM 2749 C CA . ILE B 1 158 ? -10.266 -3.834 2.527 1 95.94 158 ILE B CA 1
ATOM 2750 C C . ILE B 1 158 ? -11.727 -4.254 2.641 1 95.94 158 ILE B C 1
ATOM 2752 O O . ILE B 1 158 ? -12.094 -5.023 3.533 1 95.94 158 ILE B O 1
ATOM 2756 N N . PHE B 1 159 ? -12.539 -3.658 1.724 1 93.06 159 PHE B N 1
ATOM 2757 C CA . PHE B 1 159 ? -13.953 -4.008 1.684 1 93.06 159 PHE B CA 1
ATOM 2758 C C . PHE B 1 159 ? -14.242 -4.945 0.517 1 93.06 159 PHE B C 1
ATOM 2760 O O . PHE B 1 159 ? -14.109 -4.559 -0.646 1 93.06 159 PHE B O 1
ATOM 2767 N N . PHE B 1 160 ? -14.484 -6.094 0.826 1 84.62 160 PHE B N 1
ATOM 2768 C CA . PHE B 1 160 ? -14.836 -6.988 -0.272 1 84.62 160 PHE B CA 1
ATOM 2769 C C . PHE B 1 160 ? -15.898 -7.988 0.164 1 84.62 160 PHE B C 1
ATOM 2771 O O . PHE B 1 160 ? -15.891 -8.445 1.31 1 84.62 160 PHE B O 1
ATOM 2778 N N . LYS B 1 161 ? -16.844 -8.281 -0.759 1 88.88 161 LYS B N 1
ATOM 2779 C CA . LYS B 1 161 ? -17.953 -9.219 -0.598 1 88.88 161 LYS B CA 1
ATOM 2780 C C . LYS B 1 161 ? -18.797 -8.852 0.615 1 88.88 161 LYS B C 1
ATOM 2782 O O . LYS B 1 161 ? -19.141 -9.727 1.419 1 88.88 161 LYS B O 1
ATOM 2787 N N . GLY B 1 162 ? -18.891 -7.52 0.916 1 90.69 162 GLY B N 1
ATOM 2788 C CA . GLY B 1 162 ? -19.891 -6.98 1.828 1 90.69 162 GLY B CA 1
ATOM 2789 C C . GLY B 1 162 ? -19.359 -6.762 3.23 1 90.69 162 GLY B C 1
ATOM 2790 O O . GLY B 1 162 ? -20.094 -6.363 4.129 1 90.69 162 GLY B O 1
ATOM 2791 N N . GLU B 1 163 ? -18.109 -7.043 3.412 1 94.19 163 GLU B N 1
ATOM 2792 C CA . GLU B 1 163 ? -17.578 -6.836 4.758 1 94.19 163 GLU B CA 1
ATOM 2793 C C . GLU B 1 163 ? -16.141 -6.312 4.719 1 94.19 163 GLU B C 1
ATOM 2795 O O . GLU B 1 163 ? -15.445 -6.48 3.719 1 94.19 163 GLU B O 1
ATOM 2800 N N . TRP B 1 164 ? -15.82 -5.664 5.793 1 96.31 164 TRP B N 1
ATOM 2801 C CA . TRP B 1 164 ? -14.43 -5.254 5.977 1 96.31 164 TRP B CA 1
ATOM 2802 C C . TRP B 1 164 ? -13.578 -6.434 6.43 1 96.31 164 TRP B C 1
ATOM 2804 O O . TRP B 1 164 ? -13.969 -7.184 7.328 1 96.31 164 TRP B O 1
ATOM 2814 N N . GLY B 1 165 ? -12.438 -6.551 5.746 1 96.5 165 GLY B N 1
ATOM 2815 C CA . GLY B 1 165 ? -11.562 -7.664 6.086 1 96.5 165 GLY B CA 1
ATOM 2816 C C . GLY B 1 165 ? -10.156 -7.223 6.457 1 96.5 165 GLY B C 1
ATOM 2817 O O . GLY B 1 165 ? -9.758 -6.094 6.168 1 96.5 165 GLY B O 1
ATOM 2818 N N . ASP B 1 166 ? -9.453 -8.18 7.164 1 98 166 ASP B N 1
ATOM 2819 C CA . ASP B 1 166 ? -8.062 -7.992 7.562 1 98 166 ASP B CA 1
ATOM 2820 C C . ASP B 1 166 ? -7.105 -8.648 6.566 1 98 166 ASP B C 1
ATOM 2822 O O . ASP B 1 166 ? -7.426 -9.688 5.984 1 98 166 ASP B 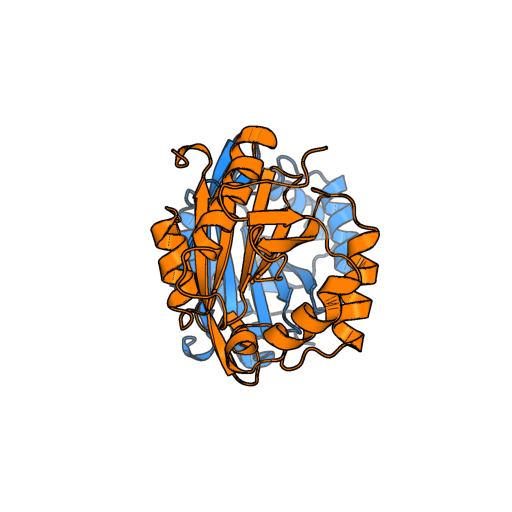O 1
ATOM 2826 N N . GLU B 1 167 ? -5.941 -8.047 6.449 1 98.25 167 GLU B N 1
ATOM 2827 C CA . GLU B 1 1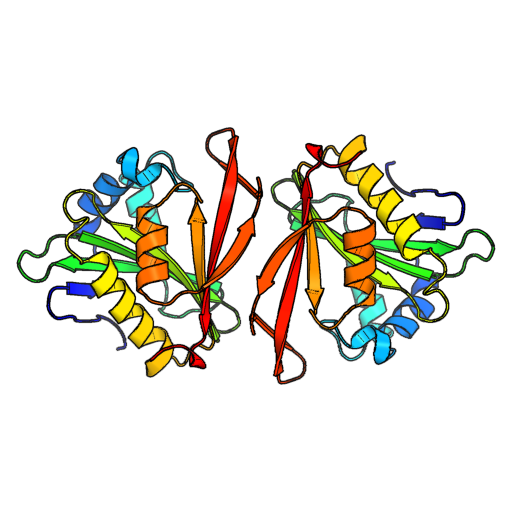67 ? -4.898 -8.617 5.602 1 98.25 167 GLU B CA 1
ATOM 2828 C C . GLU B 1 167 ? -3.543 -8.594 6.305 1 98.25 167 GLU B C 1
ATOM 2830 O O . GLU B 1 167 ? -3.309 -7.762 7.18 1 98.25 167 GLU B O 1
ATOM 2835 N N . TYR B 1 168 ? -2.748 -9.539 5.969 1 98.75 168 TYR B N 1
ATOM 2836 C CA . TYR B 1 168 ? -1.327 -9.492 6.297 1 98.75 168 TYR B CA 1
ATOM 2837 C C . TYR B 1 168 ? -0.504 -9.07 5.086 1 98.75 168 TYR B C 1
ATOM 2839 O O . TYR B 1 168 ? -0.859 -9.383 3.945 1 98.75 168 TYR B O 1
ATOM 2847 N N . LEU B 1 169 ? 0.512 -8.375 5.324 1 98.88 169 LEU B N 1
ATOM 2848 C CA . LEU B 1 169 ? 1.544 -8.172 4.312 1 98.88 169 LEU B CA 1
ATOM 2849 C C . LEU B 1 169 ? 2.834 -8.891 4.703 1 98.88 169 LEU B C 1
ATOM 2851 O O . LEU B 1 169 ? 3.32 -8.727 5.824 1 98.88 169 LEU B O 1
ATOM 2855 N N . TYR B 1 170 ? 3.312 -9.688 3.809 1 98.88 170 TYR B N 1
ATOM 2856 C CA . TYR B 1 170 ? 4.586 -10.383 3.943 1 98.88 170 TYR B CA 1
ATOM 2857 C C . TYR B 1 170 ? 5.633 -9.797 3.002 1 98.88 170 TYR B C 1
ATOM 2859 O O . TYR B 1 170 ? 5.301 -9.336 1.903 1 98.88 170 TYR B O 1
ATOM 2867 N N . ALA B 1 171 ? 6.883 -9.883 3.455 1 98.88 171 ALA B N 1
ATOM 2868 C CA . ALA B 1 171 ? 7.957 -9.336 2.631 1 98.88 171 ALA B CA 1
ATOM 2869 C C . ALA B 1 171 ? 9.234 -10.156 2.771 1 98.88 171 ALA B C 1
ATOM 2871 O O . ALA B 1 171 ? 9.438 -10.828 3.785 1 98.88 171 ALA B O 1
ATOM 2872 N N . LEU B 1 172 ? 10.055 -10.117 1.827 1 98.81 172 LEU B N 1
ATOM 2873 C CA . LEU B 1 172 ? 11.359 -10.766 1.787 1 98.81 172 LEU B CA 1
ATOM 2874 C C . LEU B 1 172 ? 12.367 -9.906 1.034 1 98.81 172 LEU B C 1
ATOM 2876 O O . LEU B 1 172 ? 12.125 -9.523 -0.111 1 98.81 172 LEU B O 1
ATOM 2880 N N . LEU B 1 173 ? 13.461 -9.578 1.688 1 98.75 173 LEU B N 1
ATOM 2881 C CA . LEU B 1 173 ? 14.539 -8.836 1.058 1 98.75 173 LEU B CA 1
ATOM 2882 C C . LEU B 1 173 ? 15.492 -9.773 0.323 1 98.75 173 LEU B C 1
ATOM 2884 O O . LEU B 1 173 ? 15.695 -10.914 0.75 1 98.75 173 LEU B O 1
ATOM 2888 N N . ARG B 1 174 ? 16.062 -9.234 -0.724 1 98.06 174 ARG B N 1
ATOM 2889 C CA . ARG B 1 174 ? 17.094 -10.008 -1.428 1 98.06 174 ARG B CA 1
ATOM 2890 C C . ARG B 1 174 ? 18.172 -10.484 -0.467 1 98.06 174 ARG B C 1
ATOM 2892 O O . ARG B 1 174 ? 18.641 -11.625 -0.571 1 98.06 174 ARG B O 1
ATOM 2899 N N . SER B 1 175 ? 18.562 -9.641 0.475 1 97.44 175 SER B N 1
ATOM 2900 C CA . SER B 1 175 ? 19.641 -9.938 1.425 1 97.44 175 SER B CA 1
ATOM 2901 C C . SER B 1 175 ? 19.234 -11.07 2.363 1 97.44 175 SER B C 1
ATOM 2903 O O . SER B 1 175 ? 20.094 -11.672 3.02 1 97.44 175 SER B O 1
ATOM 2905 N N . GLU B 1 176 ? 17.984 -11.383 2.475 1 96.88 176 GLU B N 1
ATOM 2906 C CA . GLU B 1 176 ? 17.469 -12.445 3.342 1 96.88 176 GLU B CA 1
ATOM 2907 C C . GLU B 1 176 ? 17.281 -13.742 2.568 1 96.88 176 GLU B C 1
ATOM 2909 O O . GLU B 1 176 ? 17.062 -14.797 3.164 1 96.88 176 GLU B O 1
ATOM 2914 N N . TYR B 1 177 ? 17.281 -13.539 1.27 1 93.94 177 TYR B N 1
ATOM 2915 C CA . TYR B 1 177 ? 17.094 -14.672 0.372 1 93.94 177 TYR B CA 1
ATOM 2916 C C . TYR B 1 177 ? 18.344 -15.547 0.335 1 93.94 177 TYR B C 1
ATOM 2918 O O . TYR B 1 177 ? 19.453 -15.039 0.211 1 93.94 177 TYR B O 1
ATOM 2926 N N . PRO B 1 178 ? 18.219 -16.859 0.695 1 86 178 PRO B N 1
ATOM 2927 C CA . PRO B 1 178 ? 19.391 -17.75 0.789 1 86 178 PRO B CA 1
ATOM 2928 C C . PRO B 1 178 ? 20.125 -17.891 -0.538 1 86 178 PRO B C 1
ATOM 2930 O O . PRO B 1 178 ? 19.531 -17.703 -1.604 1 86 178 PRO B O 1
#